Protein AF-A0A151Z3Y9-F1 (afdb_monomer)

Foldseek 3Di:
DPPPDPPVPDPDDDPDDDWDWDWDKWAFPVPAQFDFFAQFQDKTKTKDDQLFWFFLLQKKKWWKFKQAADALWKKKWFAQFDLWFQWKWKAFPVGHTQDTGGRLLVVRNVPLQVPQDLVNLLVPPFAQDQEQEGEGEHQHFNQAAQLLQAALQLHTDPGHRRGGRGIRIHPDHRGMHMYGYMYRLCSSPQFPSVGGDTAHHNTMMMIMGTTHHQVSTIWTANDSSRNNHPIGGGDGDPDTRIGRIIMGITTTPRVVVSVVNVVQCVDPVHDDDDRGHDDDDDDDDDPPPPDDD

Solvent-accessible surface area (backbone atoms only — not comparable to full-atom values): 15854 Å² total; per-residue (Å²): 133,86,81,80,71,60,77,90,76,57,86,66,89,74,88,76,84,73,91,42,73,47,74,44,81,41,55,34,71,85,74,54,40,58,45,68,61,44,85,30,70,52,72,47,42,31,72,44,66,31,92,46,36,26,24,38,29,72,14,30,43,33,32,36,38,45,47,43,45,25,88,75,13,16,33,34,32,59,24,43,24,49,30,63,29,33,28,43,35,33,28,36,82,90,68,53,70,78,37,75,41,71,52,33,28,61,49,30,54,64,45,37,64,74,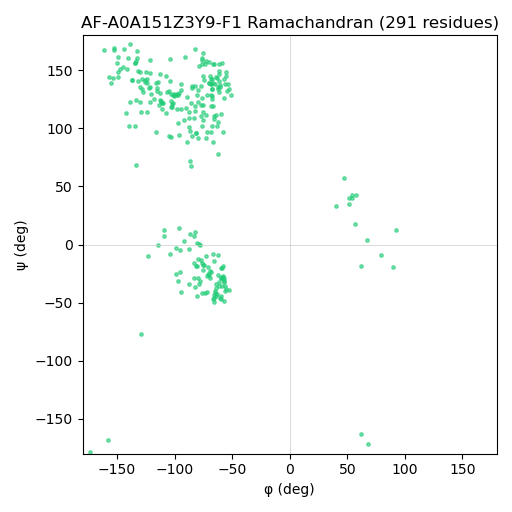70,53,49,66,68,58,22,60,66,46,90,48,75,62,60,65,33,53,65,26,63,39,49,61,34,29,24,44,73,32,53,22,88,74,38,40,36,73,80,42,45,58,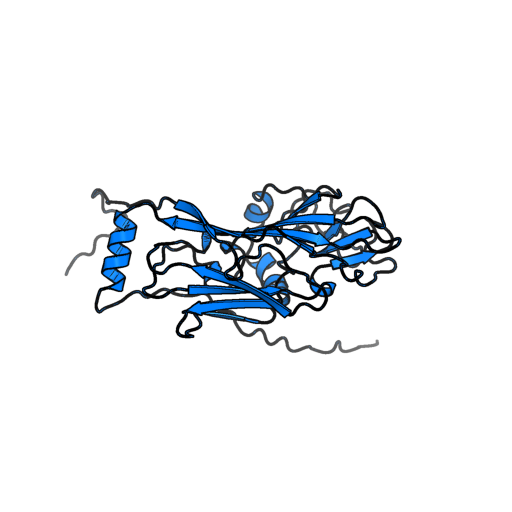42,96,46,52,52,75,35,56,22,46,53,46,44,29,65,43,56,50,35,52,27,36,31,46,34,44,44,52,22,50,65,43,70,56,28,58,41,30,41,76,50,82,44,66,43,99,51,42,34,38,44,36,44,24,32,23,29,43,76,62,33,29,35,22,12,66,38,80,83,34,45,53,43,77,59,40,78,55,46,73,60,96,56,69,30,32,34,69,39,34,32,40,37,23,30,61,62,40,60,70,60,46,51,52,50,54,50,35,58,73,36,96,84,41,78,86,81,90,64,52,66,78,76,88,80,82,79,78,82,75,76,83,79,81,77,86,127

Nearest PDB structures (foldseek):
  6bef-assembly1_A  TM=4.616E-01  e=1.029E-06  Vaccinia virus WR
  8f47-assembly1_A  TM=4.980E-01  e=4.827E-06  Orthopoxvirus vaccinia
  6bec-assembly1_A  TM=4.779E-01  e=8.242E-06  Vaccinia virus WR
  6bec-assembly1_C  TM=4.413E-01  e=1.757E-06  Vaccinia virus WR
  6q5u-assembly1_H  TM=3.439E-01  e=6.326E-04  Enterobacteria phage PR772

pLDDT: mean 85.64, std 14.12, range [35.22, 97.81]

Sequence (293 aa):
MEQVVSKELDYRPLLVSEPEYEFTRLFPQSGTTYTTVSAGGNDTIFEIPPSKAYNFGKSWFQFQFQLPATAAKFGFAFADFTPFFRQIQVYTRGGLYLMDHTNFHLHSKQVTKINKRLIETMNTYNSAPSTATQSYLPCYSSNALNTASKRYDSSNSDRSYTEPSYLVVGSAANTLITLNVTIPFNELYESILEVNKDIMLNETLLVRFVWSELSNIGFGADAAATPATNPIALTAPATPNVLNMEIHFAVEKNLAIVNNLQQKISSTEGFSFMIPYCYQTKHHYKEPTNQLH

Radius of gyration: 22.21 Å; Cα contacts (8 Å, |Δi|>4): 694; chains: 1; bounding box: 67×54×62 Å

Structure (mmCIF, N/CA/C/O backbone):
data_AF-A0A151Z3Y9-F1
#
_entry.id   AF-A0A151Z3Y9-F1
#
loop_
_atom_site.group_PDB
_atom_site.id
_atom_site.type_symbol
_atom_site.label_atom_id
_atom_site.label_alt_id
_atom_site.label_comp_id
_atom_site.label_asym_id
_atom_site.label_entity_id
_atom_site.label_seq_id
_atom_site.pdbx_PDB_ins_code
_atom_site.Cartn_x
_atom_site.Cartn_y
_atom_site.Cartn_z
_atom_site.occupancy
_atom_site.B_iso_or_equiv
_atom_site.auth_seq_id
_atom_site.auth_comp_id
_atom_site.auth_asym_id
_atom_site.auth_atom_id
_atom_site.pdbx_PDB_model_num
ATOM 1 N N . MET A 1 1 ? -25.892 -29.604 39.179 1.00 42.59 1 MET A N 1
ATOM 2 C CA . MET A 1 1 ? -25.248 -29.791 37.864 1.00 42.59 1 MET A CA 1
ATOM 3 C C . MET A 1 1 ? -25.960 -28.873 36.898 1.00 42.59 1 MET A C 1
ATOM 5 O O . MET A 1 1 ? -27.094 -29.153 36.541 1.00 42.59 1 MET A O 1
ATOM 9 N N . GLU A 1 2 ? -25.353 -27.732 36.592 1.00 47.06 2 GLU A N 1
A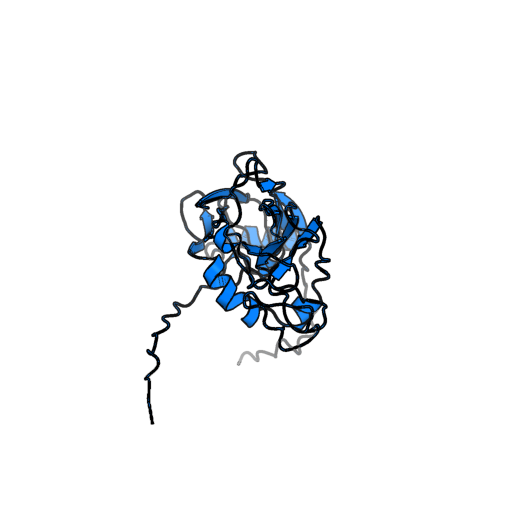TOM 10 C CA . GLU A 1 2 ? -25.890 -26.788 35.615 1.00 47.06 2 GLU A CA 1
ATOM 11 C C . GLU A 1 2 ? -25.631 -27.387 34.229 1.00 47.06 2 GLU A C 1
ATOM 13 O O . GLU A 1 2 ? -24.487 -27.555 33.809 1.00 47.06 2 GLU A O 1
ATOM 18 N N . GLN A 1 3 ? -26.693 -27.864 33.585 1.00 49.84 3 GLN A N 1
ATOM 19 C CA . GLN A 1 3 ? -26.602 -28.553 32.307 1.00 49.84 3 GLN A CA 1
ATOM 20 C C . GLN A 1 3 ? -26.451 -27.486 31.220 1.00 49.84 3 GLN A C 1
ATOM 22 O O . GLN A 1 3 ? -27.431 -26.919 30.744 1.00 49.84 3 GLN A O 1
ATOM 27 N N . VAL A 1 4 ? -25.205 -27.153 30.884 1.00 57.19 4 VAL A N 1
ATOM 28 C CA . VAL A 1 4 ? -24.892 -26.220 29.799 1.00 57.19 4 VAL A CA 1
ATOM 29 C C . VAL A 1 4 ? -25.269 -26.898 28.481 1.00 57.19 4 VAL A C 1
ATOM 31 O O . VAL A 1 4 ? -24.531 -27.730 27.958 1.00 57.19 4 VAL A O 1
ATOM 34 N N . VAL A 1 5 ? -26.465 -26.592 27.977 1.00 60.88 5 VAL A N 1
ATOM 35 C CA . VAL A 1 5 ? -26.921 -26.997 26.642 1.00 60.88 5 VAL A CA 1
ATOM 36 C C . VAL A 1 5 ? -26.000 -26.348 25.603 1.00 60.88 5 VAL A C 1
ATOM 38 O O . VAL A 1 5 ? -25.649 -25.174 25.734 1.00 60.8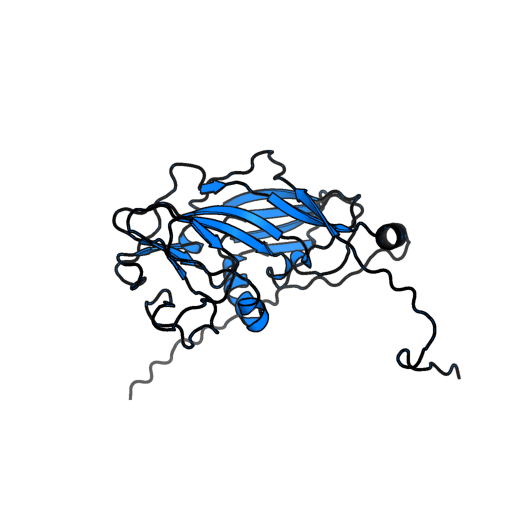8 5 VAL A O 1
ATOM 41 N N . SER A 1 6 ? -25.577 -27.113 24.589 1.00 56.00 6 SER A N 1
ATOM 42 C CA . SER A 1 6 ? -24.759 -26.591 23.485 1.00 56.00 6 SER A CA 1
ATOM 43 C C . SER A 1 6 ? -25.448 -25.384 22.844 1.00 56.00 6 SER A C 1
ATOM 45 O O . SER A 1 6 ? -26.629 -25.456 22.504 1.00 56.00 6 SER A O 1
ATOM 47 N N . LYS A 1 7 ? -24.698 -24.292 22.636 1.00 59.94 7 LYS A N 1
ATOM 48 C CA . LYS A 1 7 ? -25.184 -23.067 21.973 1.00 59.94 7 LYS A CA 1
ATOM 49 C C . LYS A 1 7 ? -25.716 -23.324 20.555 1.00 59.94 7 LYS A C 1
ATOM 51 O O . LYS A 1 7 ? -26.457 -22.504 20.034 1.00 59.94 7 LYS A O 1
ATOM 56 N N . GLU A 1 8 ? -25.359 -24.454 19.947 1.00 59.06 8 GLU A N 1
ATOM 57 C CA . GLU A 1 8 ? -25.805 -24.868 18.609 1.00 59.06 8 GLU A CA 1
ATOM 58 C C . GLU A 1 8 ? -27.258 -25.378 18.582 1.00 59.06 8 GLU A C 1
ATOM 60 O O . GLU A 1 8 ? -27.864 -25.440 17.517 1.00 59.06 8 GLU A O 1
ATOM 65 N N . LEU A 1 9 ? -27.828 -25.730 19.741 1.00 60.38 9 LEU A N 1
ATOM 66 C CA . LEU A 1 9 ? -29.213 -26.205 19.895 1.00 60.38 9 LEU A CA 1
ATOM 67 C C . LEU A 1 9 ? -30.110 -25.175 20.606 1.00 60.38 9 LEU A C 1
ATOM 69 O O . LEU A 1 9 ? -31.218 -25.495 21.040 1.00 60.38 9 LEU A O 1
ATOM 73 N N . ASP A 1 10 ? -29.629 -23.939 20.750 1.00 65.38 10 ASP A N 1
ATOM 74 C CA . ASP A 1 10 ? -30.378 -22.837 21.341 1.00 65.38 10 ASP A CA 1
ATOM 75 C C . ASP A 1 10 ? -31.204 -22.120 20.262 1.00 65.38 10 ASP A C 1
ATOM 77 O O . ASP A 1 10 ? -30.690 -21.320 19.485 1.00 65.38 10 ASP A O 1
ATOM 81 N N . TYR A 1 11 ? -32.503 -22.421 20.206 1.00 70.75 11 TYR A N 1
ATOM 82 C CA . TYR A 1 11 ? -33.445 -21.847 19.234 1.00 70.75 11 TYR A CA 1
ATOM 83 C C . TYR A 1 11 ? -33.989 -20.468 19.639 1.00 70.75 11 TYR A C 1
ATOM 85 O O . TYR A 1 11 ? -34.958 -19.983 19.048 1.00 70.75 11 TYR A O 1
ATOM 93 N N . ARG A 1 12 ? -33.427 -19.831 20.675 1.00 75.88 12 ARG A N 1
ATOM 94 C CA . ARG A 1 12 ? -33.839 -18.481 21.073 1.00 75.88 12 ARG A CA 1
ATOM 95 C C . ARG A 1 12 ? -33.418 -17.462 20.006 1.00 75.88 12 ARG A C 1
ATOM 97 O O . ARG A 1 12 ? -32.329 -17.582 19.448 1.00 75.88 12 ARG A O 1
ATOM 104 N N . PRO A 1 13 ? -34.245 -16.436 19.730 1.00 60.19 13 PRO A N 1
ATOM 105 C CA . PRO A 1 13 ? -33.868 -15.369 18.814 1.00 60.19 13 PRO A CA 1
ATOM 106 C C . PRO A 1 13 ? -32.613 -14.664 19.340 1.00 60.19 13 PRO A C 1
ATOM 108 O O . PRO A 1 13 ? -32.637 -14.006 20.380 1.00 60.19 13 PRO A O 1
ATOM 111 N N . LEU A 1 14 ? -31.505 -14.830 18.620 1.00 63.47 14 LEU A N 1
ATOM 112 C CA . LEU A 1 14 ? -30.273 -14.089 18.850 1.00 63.47 14 LEU A CA 1
ATOM 113 C C . LEU A 1 14 ? -30.438 -12.688 18.265 1.00 63.47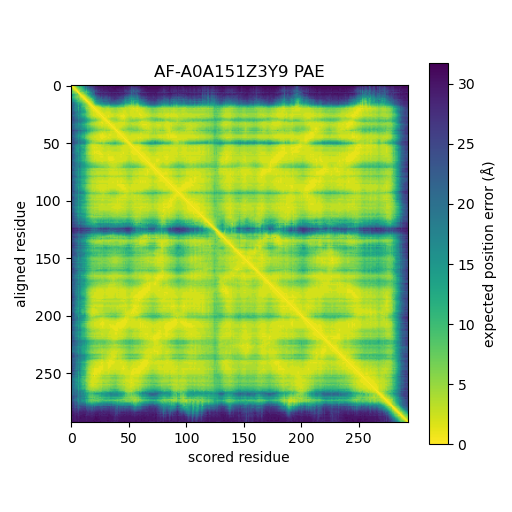 14 LEU A C 1
ATOM 115 O O . LEU A 1 14 ? -30.667 -12.520 17.069 1.00 63.47 14 LEU A O 1
ATOM 119 N N . LEU A 1 15 ? -30.309 -11.676 19.120 1.00 63.81 15 LEU A N 1
ATOM 120 C CA . LEU A 1 15 ? -30.125 -10.298 18.681 1.00 63.81 15 LEU A CA 1
ATOM 121 C C . LEU A 1 15 ? -28.711 -10.180 18.107 1.00 63.81 15 LEU A C 1
ATOM 123 O O . LEU A 1 15 ? -27.740 -10.045 18.849 1.00 63.81 15 LEU A O 1
ATOM 127 N N . VAL A 1 16 ? -28.602 -10.288 16.786 1.00 67.75 16 VAL A N 1
ATOM 128 C CA . VAL A 1 16 ? -27.352 -10.079 16.054 1.00 67.75 16 VAL A CA 1
ATOM 129 C C . VAL A 1 16 ? -27.325 -8.628 15.587 1.00 67.75 16 VAL A C 1
ATOM 131 O O . VAL A 1 16 ? -28.185 -8.202 14.821 1.00 67.75 16 VAL A O 1
ATOM 134 N N . SER A 1 17 ? -26.358 -7.852 16.072 1.00 72.31 17 SER A N 1
ATOM 135 C CA . SER A 1 17 ? -26.034 -6.552 15.487 1.00 72.31 17 SER A CA 1
ATOM 136 C C . SER A 1 17 ? -25.027 -6.768 14.365 1.00 72.31 17 SER A C 1
ATOM 138 O O . SER A 1 17 ? -23.900 -7.192 14.627 1.00 72.31 17 SER A O 1
ATOM 140 N N . GLU A 1 18 ? -25.430 -6.492 13.131 1.00 83.38 18 GLU A N 1
ATOM 141 C CA . GLU A 1 18 ? -24.533 -6.558 11.980 1.00 83.38 18 GLU A CA 1
ATOM 142 C C . GLU A 1 18 ? -23.757 -5.237 11.838 1.00 83.38 18 GLU A C 1
ATOM 144 O O . GLU A 1 18 ? -24.358 -4.168 12.008 1.00 83.38 18 GLU A O 1
ATOM 149 N N . PRO A 1 19 ? -22.440 -5.288 11.570 1.00 86.62 19 PRO A N 1
ATOM 150 C CA . PRO A 1 19 ? -21.648 -4.089 11.328 1.00 86.62 19 PRO A CA 1
ATOM 151 C C . PRO A 1 19 ? -22.012 -3.445 9.985 1.00 86.62 19 PRO A C 1
ATOM 153 O O . PRO A 1 19 ? -22.187 -4.138 8.979 1.00 86.62 19 PRO A O 1
ATOM 156 N N . GLU A 1 20 ? -22.089 -2.114 9.956 1.00 92.06 20 GLU A N 1
ATOM 157 C CA . GLU A 1 20 ? -22.321 -1.321 8.745 1.00 92.06 20 GLU A CA 1
ATOM 158 C C . GLU A 1 20 ? -21.278 -0.202 8.666 1.00 92.06 20 GLU A C 1
ATOM 160 O O . GLU A 1 20 ? -21.183 0.638 9.558 1.00 92.06 20 GLU A O 1
ATOM 165 N N . TYR A 1 21 ? -20.513 -0.149 7.574 1.00 94.44 21 TYR A N 1
ATOM 166 C CA . TYR A 1 21 ? -19.397 0.789 7.447 1.00 94.44 21 TYR A CA 1
ATOM 167 C C . TYR A 1 21 ? -19.700 1.965 6.516 1.00 94.44 21 TYR A C 1
ATOM 169 O O . TYR A 1 21 ? -20.124 1.782 5.375 1.00 94.44 21 TYR A O 1
ATOM 177 N N . GLU A 1 22 ? -19.395 3.177 6.982 1.00 94.69 22 GLU A N 1
ATOM 178 C CA . GLU A 1 22 ? -19.235 4.373 6.152 1.00 94.69 22 GLU A CA 1
ATOM 179 C C . GLU A 1 22 ? -17.749 4.649 5.927 1.00 94.69 22 GLU A C 1
ATOM 181 O O . GLU A 1 22 ? -16.973 4.727 6.882 1.00 94.69 22 GLU A O 1
ATOM 186 N N . PHE A 1 23 ? -17.341 4.840 4.673 1.00 94.81 23 PHE A N 1
ATOM 187 C CA . PHE A 1 23 ? -15.947 5.139 4.353 1.00 94.81 23 PHE A CA 1
ATOM 188 C C . PHE A 1 23 ? -15.684 6.641 4.411 1.00 94.81 23 PHE A C 1
ATOM 190 O O . PHE A 1 23 ? -16.109 7.403 3.544 1.00 94.81 23 PHE A O 1
ATOM 197 N N . THR A 1 24 ? -14.948 7.063 5.436 1.00 93.94 24 THR A N 1
ATOM 198 C CA . THR A 1 24 ? -14.491 8.448 5.583 1.00 93.94 24 THR A CA 1
ATOM 199 C C . THR A 1 24 ? -13.091 8.589 4.994 1.00 93.94 24 THR A C 1
ATOM 201 O O . THR A 1 24 ? -12.207 7.789 5.293 1.00 93.94 24 THR A O 1
ATOM 204 N N . ARG A 1 25 ? -12.859 9.624 4.180 1.00 95.00 25 ARG A N 1
ATOM 205 C CA . ARG A 1 25 ? -11.527 9.940 3.644 1.00 95.00 25 ARG A CA 1
ATOM 206 C C . ARG A 1 25 ? -10.700 10.664 4.702 1.00 95.00 25 ARG A C 1
ATOM 208 O O . ARG A 1 25 ? -11.103 11.721 5.185 1.00 95.00 25 ARG A O 1
ATOM 215 N N . LEU A 1 26 ? -9.543 10.106 5.038 1.00 95.38 26 LEU A N 1
ATOM 216 C CA . LEU A 1 26 ? -8.541 10.731 5.893 1.00 95.38 26 LEU A CA 1
ATOM 217 C C . LEU A 1 26 ? -7.365 11.185 5.030 1.00 95.38 26 LEU A C 1
ATOM 219 O O . LEU A 1 26 ? -6.829 10.412 4.233 1.00 95.38 26 LEU A O 1
ATOM 223 N N . PHE A 1 27 ? -6.951 12.433 5.219 1.00 97.06 27 PHE A N 1
ATOM 224 C CA . PHE A 1 27 ? -5.808 13.026 4.531 1.00 97.06 27 PHE A CA 1
ATOM 225 C C . PHE A 1 27 ? -4.592 13.112 5.462 1.00 97.06 27 PHE A C 1
ATOM 227 O O . PHE A 1 27 ? -4.757 13.068 6.686 1.00 97.06 27 PHE A O 1
ATOM 234 N N . PRO A 1 28 ? -3.373 13.238 4.910 1.00 97.00 28 PRO A N 1
ATOM 235 C CA . PRO A 1 28 ? -2.173 13.401 5.717 1.00 97.00 28 PRO A CA 1
ATOM 236 C C . PRO A 1 28 ? -2.252 14.616 6.648 1.00 97.00 28 PRO A C 1
ATOM 238 O O . PRO A 1 28 ? -2.729 15.683 6.260 1.00 97.00 28 PRO A O 1
ATOM 241 N N . GLN A 1 29 ? -1.705 14.477 7.855 1.00 94.94 29 GLN A N 1
ATOM 242 C CA . GLN A 1 29 ? -1.663 15.516 8.891 1.00 94.94 29 GLN A CA 1
ATOM 243 C C . GLN A 1 29 ? -0.972 16.802 8.409 1.00 94.94 29 GLN A C 1
ATOM 245 O O . GLN A 1 29 ? -1.332 17.899 8.825 1.00 94.94 29 GLN A O 1
ATOM 250 N N . SER A 1 30 ? 0.007 16.677 7.510 1.00 91.75 30 SER A N 1
ATOM 251 C CA . SER A 1 30 ? 0.725 17.815 6.927 1.00 91.75 30 SER A CA 1
ATOM 252 C C . SER A 1 30 ? -0.155 18.712 6.047 1.00 91.75 30 SER A C 1
ATOM 254 O O . SER A 1 30 ? 0.277 19.803 5.684 1.00 91.75 30 SER A O 1
ATOM 256 N N . GLY A 1 31 ? -1.355 18.257 5.664 1.00 90.06 31 GLY A N 1
ATOM 257 C CA . GLY A 1 31 ? -2.235 18.926 4.703 1.00 90.06 31 GLY A CA 1
ATOM 258 C C . GLY A 1 31 ? -1.848 18.698 3.237 1.00 90.06 31 GLY A C 1
ATOM 259 O O . GLY A 1 31 ? -2.628 19.024 2.344 1.00 90.06 31 GLY A O 1
ATOM 260 N N . THR A 1 32 ? -0.684 18.098 2.973 1.00 94.12 32 THR A N 1
ATOM 261 C CA . THR A 1 32 ? -0.187 17.812 1.622 1.00 94.12 32 THR A CA 1
ATOM 262 C C . THR A 1 32 ? -0.464 16.360 1.245 1.00 94.12 32 THR A C 1
ATOM 264 O O . THR A 1 32 ? -0.077 15.441 1.961 1.00 94.12 32 THR A O 1
ATOM 267 N N . THR A 1 33 ? -1.080 16.134 0.083 1.00 96.50 33 THR A N 1
ATOM 268 C CA . THR A 1 33 ? -1.422 14.791 -0.429 1.00 96.50 33 THR A CA 1
ATOM 269 C C . THR A 1 33 ? -0.385 14.224 -1.404 1.00 96.50 33 THR A C 1
ATOM 271 O O . THR A 1 33 ? -0.655 13.239 -2.089 1.00 96.50 33 THR A O 1
ATOM 274 N N . TYR A 1 34 ? 0.806 14.821 -1.469 1.00 96.81 34 TYR A N 1
ATOM 275 C CA . TYR A 1 34 ? 1.913 14.382 -2.317 1.00 96.81 34 TYR A CA 1
ATOM 276 C C . TYR A 1 34 ? 3.255 14.368 -1.577 1.00 96.81 34 TYR A C 1
ATOM 278 O O . TYR A 1 34 ? 3.453 15.088 -0.599 1.00 96.81 34 TYR A O 1
ATOM 286 N N . THR A 1 35 ? 4.191 13.557 -2.067 1.00 96.06 35 THR A N 1
ATOM 287 C CA . THR A 1 35 ? 5.590 13.542 -1.623 1.00 96.06 35 THR A CA 1
ATOM 288 C C . THR A 1 35 ? 6.514 13.057 -2.744 1.00 96.06 35 THR A C 1
ATOM 290 O O . THR A 1 35 ? 6.061 12.541 -3.771 1.00 96.06 35 THR A O 1
ATOM 293 N N . THR A 1 36 ? 7.818 13.242 -2.558 1.00 95.50 36 THR A N 1
ATOM 294 C CA . THR A 1 36 ? 8.849 12.775 -3.487 1.00 95.50 36 THR A CA 1
ATOM 295 C C . THR A 1 36 ? 9.636 11.649 -2.837 1.00 95.50 36 THR A C 1
ATOM 297 O O . THR A 1 36 ? 10.256 11.837 -1.793 1.00 95.50 36 THR A O 1
ATOM 300 N N . VAL A 1 37 ? 9.646 10.490 -3.485 1.00 94.94 37 VAL A N 1
ATOM 301 C CA . VAL A 1 37 ? 10.368 9.292 -3.067 1.00 94.94 37 VAL A CA 1
ATOM 302 C C . VAL A 1 37 ? 11.513 9.031 -4.040 1.00 94.94 37 VAL A C 1
ATOM 304 O O . VAL A 1 37 ? 11.287 8.769 -5.221 1.00 94.94 37 VAL A O 1
ATOM 307 N N . SER A 1 38 ? 12.742 9.094 -3.521 1.00 93.50 38 SER A N 1
ATOM 308 C CA . SER A 1 38 ? 13.974 8.718 -4.232 1.00 93.50 38 SER A CA 1
ATOM 309 C C . SER A 1 38 ? 14.802 7.744 -3.384 1.00 93.50 38 SER A C 1
ATOM 311 O O . SER A 1 38 ? 14.699 6.533 -3.565 1.00 93.50 38 SER A O 1
ATOM 313 N N . ALA A 1 39 ? 15.509 8.252 -2.368 1.00 93.38 39 ALA A N 1
ATOM 314 C CA . ALA A 1 39 ? 16.256 7.450 -1.389 1.00 93.38 39 ALA A CA 1
ATOM 315 C C . ALA A 1 39 ? 15.379 6.863 -0.257 1.00 93.38 39 ALA A C 1
ATOM 317 O O . ALA A 1 39 ? 15.881 6.215 0.658 1.00 93.38 39 ALA A O 1
ATOM 318 N N . GLY A 1 40 ? 14.065 7.113 -0.293 1.00 92.69 40 GLY A N 1
ATOM 319 C CA . GLY A 1 40 ? 13.135 6.750 0.776 1.00 92.69 40 GLY A CA 1
ATOM 320 C C . GLY A 1 40 ? 13.349 7.545 2.071 1.00 92.69 40 GLY A C 1
ATOM 321 O O . GLY A 1 40 ? 14.114 8.504 2.130 1.00 92.69 40 GLY A O 1
ATOM 322 N N . GLY A 1 41 ? 12.645 7.145 3.132 1.00 93.44 41 GLY A N 1
ATOM 323 C CA . GLY A 1 41 ? 12.742 7.757 4.464 1.00 93.44 41 GLY A CA 1
ATOM 324 C C . GLY A 1 41 ? 11.780 8.919 4.711 1.00 93.44 41 GLY A C 1
ATOM 325 O O . GLY A 1 41 ? 11.485 9.205 5.868 1.00 93.44 41 GLY A O 1
ATOM 326 N N . ASN A 1 42 ? 11.240 9.534 3.655 1.00 94.19 42 ASN A N 1
ATOM 327 C CA . ASN A 1 42 ? 10.095 10.436 3.765 1.00 94.19 42 ASN A CA 1
ATOM 328 C C . ASN A 1 42 ? 8.932 9.710 4.448 1.00 94.19 42 ASN A C 1
ATOM 330 O O . ASN A 1 42 ? 8.725 8.515 4.220 1.00 94.19 42 ASN A O 1
ATOM 334 N N . ASP A 1 43 ? 8.152 10.424 5.246 1.00 95.38 43 ASP A N 1
ATOM 335 C CA . ASP A 1 43 ? 7.018 9.868 5.964 1.00 95.38 43 ASP A CA 1
ATOM 336 C C . ASP A 1 43 ? 5.701 10.564 5.624 1.00 95.38 43 ASP A C 1
ATOM 338 O O . ASP A 1 43 ? 5.632 11.671 5.090 1.00 95.38 43 ASP A O 1
ATOM 342 N N . THR A 1 44 ? 4.613 9.852 5.877 1.00 97.50 44 THR A N 1
ATOM 343 C CA . THR A 1 44 ? 3.250 10.353 5.738 1.00 97.50 44 THR A CA 1
ATOM 344 C C . THR A 1 44 ? 2.450 9.843 6.920 1.00 97.50 44 THR A C 1
ATOM 346 O O . THR A 1 44 ? 2.403 8.639 7.172 1.00 97.50 44 THR A O 1
ATOM 349 N N . ILE A 1 45 ? 1.866 10.775 7.670 1.00 97.62 45 ILE A N 1
ATOM 350 C CA . ILE A 1 45 ? 1.178 10.502 8.931 1.00 97.62 45 ILE A CA 1
ATOM 351 C C . ILE A 1 45 ? -0.296 10.839 8.760 1.00 97.62 45 ILE A C 1
ATOM 353 O O . ILE A 1 45 ? -0.629 11.920 8.277 1.00 97.62 45 ILE A O 1
ATOM 357 N N . PHE A 1 46 ? -1.162 9.928 9.184 1.00 97.38 46 PHE A N 1
ATOM 358 C CA . PHE A 1 46 ? -2.607 10.111 9.241 1.00 97.38 46 PHE A CA 1
ATOM 359 C C . PHE A 1 46 ? -3.070 10.081 10.692 1.00 97.38 46 PHE A C 1
ATOM 361 O O . PHE A 1 46 ? -2.599 9.257 11.478 1.00 97.38 46 PHE A O 1
ATOM 368 N N . GLU A 1 47 ? -4.008 10.961 11.034 1.00 95.12 47 GLU A N 1
ATOM 369 C CA . GLU A 1 47 ? -4.625 10.981 12.358 1.00 95.12 47 GLU A CA 1
ATOM 370 C C . GLU A 1 47 ? -5.995 10.314 12.320 1.00 95.12 47 GLU A C 1
ATOM 372 O O . GLU A 1 47 ? -6.863 10.680 11.526 1.00 95.12 47 GLU A O 1
ATOM 377 N N . ILE A 1 48 ? -6.198 9.359 13.218 1.00 93.00 48 ILE A N 1
ATOM 378 C CA . ILE A 1 48 ? -7.475 8.697 13.440 1.00 93.00 48 ILE A CA 1
ATOM 379 C C . ILE A 1 48 ? -8.095 9.281 14.713 1.00 93.00 48 ILE A C 1
ATOM 381 O O . ILE A 1 48 ? -7.507 9.156 15.796 1.00 93.00 48 ILE A O 1
ATOM 385 N N . PRO A 1 49 ? -9.278 9.911 14.616 1.00 87.75 49 PRO A N 1
ATOM 386 C CA . PRO A 1 49 ? -9.943 10.493 15.773 1.00 87.75 49 PRO A CA 1
ATOM 387 C C . PRO A 1 49 ? -10.336 9.438 16.825 1.00 87.75 49 PRO A C 1
ATOM 389 O O . PRO A 1 49 ? -10.821 8.367 16.460 1.00 87.75 49 PRO A O 1
ATOM 392 N N . PRO A 1 50 ? -10.239 9.756 18.131 1.00 86.00 50 PRO A N 1
ATOM 393 C CA . PRO A 1 50 ? -10.622 8.841 19.216 1.00 86.00 50 PRO A CA 1
ATOM 394 C C . PRO A 1 50 ? -12.133 8.582 19.291 1.00 86.00 50 PRO A C 1
ATOM 396 O O . PRO A 1 50 ? -12.594 7.581 19.823 1.00 86.00 50 PRO A O 1
ATOM 399 N N . SER A 1 51 ? -12.951 9.496 18.769 1.00 80.75 51 SER A N 1
ATOM 400 C CA . SER A 1 51 ? -14.409 9.458 18.921 1.00 80.75 51 SER A CA 1
ATOM 401 C C . SER A 1 51 ? -15.126 8.553 17.915 1.00 80.75 51 SER A C 1
ATOM 403 O O . SER A 1 51 ? -16.357 8.566 17.854 1.00 80.75 51 SER A O 1
ATOM 405 N N . LYS A 1 52 ? -14.387 7.788 17.108 1.00 88.44 52 LYS A N 1
ATOM 406 C CA . LYS A 1 52 ? -14.940 6.924 16.065 1.00 88.44 52 LYS A CA 1
ATOM 407 C C . LYS A 1 52 ? -14.658 5.463 16.391 1.00 88.44 52 LYS A C 1
ATOM 409 O O . LYS A 1 52 ? -13.539 5.122 16.758 1.00 88.44 52 LYS A O 1
ATOM 414 N N . ALA A 1 53 ? -15.675 4.620 16.234 1.00 92.62 53 ALA A N 1
ATOM 415 C CA . ALA A 1 53 ? -15.488 3.182 16.125 1.00 92.62 53 ALA A CA 1
ATOM 416 C C . ALA A 1 53 ? -15.176 2.847 14.668 1.00 92.62 53 ALA A C 1
ATOM 418 O O . ALA A 1 53 ? -15.805 3.392 13.756 1.00 92.62 53 ALA A O 1
ATOM 419 N N . TYR A 1 54 ? -14.176 2.006 14.452 1.00 93.88 54 TYR A N 1
ATOM 420 C CA . TYR A 1 54 ? -13.634 1.751 13.128 1.00 93.88 54 TYR A CA 1
ATOM 421 C C . TYR A 1 54 ? -13.094 0.339 12.981 1.00 93.88 54 TYR A C 1
ATOM 423 O O . TYR A 1 54 ? -12.750 -0.311 13.965 1.00 93.88 54 TYR A O 1
ATOM 431 N N . ASN A 1 55 ? -12.945 -0.099 11.735 1.00 94.81 55 ASN A N 1
ATOM 432 C CA . ASN A 1 55 ? -12.374 -1.397 11.409 1.00 94.81 55 ASN A CA 1
ATOM 433 C C . ASN A 1 55 ? -11.170 -1.243 10.473 1.00 94.81 55 ASN A C 1
ATOM 435 O O . ASN A 1 55 ? -11.298 -0.836 9.311 1.00 94.81 55 ASN A O 1
ATOM 439 N N . PHE A 1 56 ? -9.982 -1.593 10.972 1.00 94.19 56 PHE A N 1
ATOM 440 C CA . PHE A 1 56 ? -8.768 -1.528 10.165 1.00 94.19 56 PHE A CA 1
ATOM 441 C C . PHE A 1 56 ? -8.792 -2.514 9.006 1.00 94.19 56 PHE A C 1
ATOM 443 O O . PHE A 1 56 ? -8.567 -2.090 7.879 1.00 94.19 56 PHE A O 1
ATOM 450 N N . GLY A 1 57 ? -9.173 -3.771 9.238 1.00 92.12 57 GLY A N 1
ATOM 451 C CA . GLY A 1 57 ? -9.254 -4.795 8.193 1.00 92.12 57 GLY A CA 1
ATOM 452 C C . GLY A 1 57 ? -10.263 -4.501 7.069 1.00 92.12 57 GLY A C 1
ATOM 453 O O . GLY A 1 57 ? -10.279 -5.208 6.063 1.00 92.12 57 GLY A O 1
ATOM 454 N N . LYS A 1 58 ? -11.108 -3.472 7.207 1.00 93.81 58 LYS A N 1
ATOM 455 C CA . LYS A 1 58 ? -12.007 -2.976 6.148 1.00 93.81 58 LYS A CA 1
ATOM 456 C C . LYS A 1 58 ? -11.533 -1.683 5.486 1.00 93.81 58 LYS A C 1
ATOM 458 O O . LYS A 1 58 ? -12.121 -1.268 4.493 1.00 93.81 58 LYS A O 1
ATOM 463 N N . SER A 1 59 ? -10.495 -1.054 6.022 1.00 95.69 59 SER A N 1
ATOM 464 C CA . SER A 1 59 ? -9.934 0.199 5.521 1.00 95.69 59 SER A CA 1
ATOM 465 C C . SER A 1 59 ? -8.826 -0.054 4.492 1.00 95.69 59 SER A C 1
ATOM 467 O O . SER A 1 59 ? -8.249 -1.143 4.426 1.00 95.69 59 SER A O 1
ATOM 469 N N . TRP A 1 60 ? -8.496 0.956 3.688 1.00 95.88 60 TRP A N 1
ATOM 470 C CA . TRP A 1 60 ? -7.370 0.881 2.752 1.00 95.88 60 TRP A CA 1
ATOM 471 C C . TRP A 1 60 ? -6.660 2.220 2.593 1.00 95.88 60 TRP A C 1
ATOM 473 O O . TRP A 1 60 ? -7.259 3.286 2.738 1.00 95.88 60 TRP A O 1
ATOM 483 N N . PHE A 1 61 ? -5.375 2.157 2.249 1.00 96.81 61 PHE A N 1
ATOM 484 C CA . PHE A 1 61 ? -4.595 3.320 1.841 1.00 96.81 61 PHE A CA 1
ATOM 485 C C . PHE A 1 61 ? -4.526 3.390 0.314 1.00 96.81 61 PHE A C 1
ATOM 487 O O . PHE A 1 61 ? -4.208 2.400 -0.346 1.00 96.81 61 PHE A O 1
ATOM 494 N N . GLN A 1 62 ? -4.839 4.555 -0.248 1.00 95.50 62 GLN A N 1
ATOM 495 C CA . GLN A 1 62 ? -4.845 4.812 -1.680 1.00 95.50 62 GLN A CA 1
ATOM 496 C C . GLN A 1 62 ? -3.933 5.988 -2.032 1.00 95.50 62 GLN A C 1
ATOM 498 O O . GLN A 1 62 ? -3.893 6.997 -1.328 1.00 95.50 62 GLN A O 1
ATOM 503 N N . PHE A 1 63 ? -3.196 5.853 -3.133 1.00 97.31 63 PHE A N 1
ATOM 504 C CA . PHE A 1 63 ? -2.367 6.911 -3.707 1.00 97.31 63 PHE A CA 1
ATOM 505 C C . PHE A 1 63 ? -2.034 6.602 -5.169 1.00 97.31 63 PHE A C 1
ATOM 507 O O . PHE A 1 63 ? -2.219 5.489 -5.655 1.00 97.31 63 PHE A O 1
ATOM 514 N N . GLN A 1 64 ? -1.510 7.590 -5.883 1.00 96.56 64 GLN A N 1
ATOM 515 C CA . GLN A 1 64 ? -0.885 7.398 -7.184 1.00 96.56 64 GLN A CA 1
ATOM 516 C C . GLN A 1 64 ? 0.628 7.393 -7.033 1.00 96.56 64 GLN A C 1
ATOM 518 O O . GLN A 1 64 ? 1.198 8.319 -6.462 1.00 96.56 64 GLN A O 1
ATOM 523 N N . PHE A 1 65 ? 1.275 6.366 -7.571 1.00 96.56 65 PHE A N 1
ATOM 524 C CA . PHE A 1 65 ? 2.723 6.287 -7.661 1.00 96.56 65 PHE A CA 1
ATOM 525 C C . PHE A 1 65 ? 3.164 6.416 -9.113 1.00 96.56 65 PHE A C 1
ATOM 527 O O . PHE A 1 65 ? 2.775 5.619 -9.962 1.00 96.56 65 PHE A O 1
ATOM 534 N N . GLN A 1 66 ? 3.991 7.406 -9.408 1.00 95.88 66 GLN A N 1
ATOM 535 C CA . GLN A 1 66 ? 4.566 7.608 -10.726 1.00 95.88 66 GLN A CA 1
ATOM 536 C C . GLN A 1 66 ? 5.967 7.000 -10.766 1.00 95.88 66 GLN A C 1
ATOM 538 O O . GLN A 1 66 ? 6.923 7.560 -10.230 1.00 95.88 66 GLN A O 1
ATOM 543 N N . LEU A 1 67 ? 6.105 5.843 -11.413 1.00 94.62 67 LEU A N 1
ATOM 544 C CA . LEU A 1 67 ? 7.410 5.258 -11.688 1.00 94.62 67 LEU A CA 1
ATOM 545 C C . LEU A 1 67 ? 8.149 6.170 -12.684 1.00 94.62 67 LEU A C 1
ATOM 547 O O . LEU A 1 67 ? 7.641 6.365 -13.797 1.00 94.62 67 LEU A O 1
ATOM 551 N N . PRO A 1 68 ? 9.313 6.743 -12.324 1.00 94.44 68 PRO A N 1
ATOM 552 C CA . PRO A 1 68 ? 9.991 7.706 -13.183 1.00 94.44 68 PRO A CA 1
ATOM 553 C C . PRO A 1 68 ? 10.394 7.096 -14.528 1.00 94.44 68 PRO A C 1
ATOM 555 O O . PRO A 1 68 ? 10.869 5.958 -14.596 1.00 94.44 68 PRO A O 1
ATOM 558 N N . ALA A 1 69 ? 10.253 7.879 -15.600 1.00 93.06 69 ALA A N 1
ATOM 559 C CA . ALA A 1 69 ? 10.790 7.503 -16.900 1.00 93.06 69 ALA A CA 1
ATOM 560 C C . ALA A 1 69 ? 12.313 7.337 -16.802 1.00 93.06 69 ALA A C 1
ATOM 562 O O . ALA A 1 69 ? 13.004 8.162 -16.205 1.00 93.06 69 ALA A O 1
ATOM 563 N N . THR A 1 70 ? 12.831 6.267 -17.396 1.00 92.56 70 THR A N 1
ATOM 564 C CA . THR A 1 70 ? 14.267 5.986 -17.437 1.00 92.56 70 THR A CA 1
ATOM 565 C C . THR A 1 70 ? 14.714 5.913 -18.895 1.00 92.56 70 THR A C 1
ATOM 567 O O . THR A 1 70 ? 14.091 5.225 -19.708 1.00 92.56 70 THR A O 1
ATOM 570 N N . ALA A 1 71 ? 15.775 6.647 -19.239 1.00 93.44 71 ALA A N 1
ATOM 571 C CA . ALA A 1 71 ? 16.195 6.839 -20.625 1.00 93.44 71 ALA A CA 1
ATOM 572 C C . ALA A 1 71 ? 16.463 5.500 -21.330 1.00 93.44 71 ALA A C 1
ATOM 574 O O . ALA A 1 71 ? 17.242 4.683 -20.847 1.00 93.44 71 ALA A O 1
ATOM 575 N N . ALA A 1 72 ? 15.808 5.293 -22.477 1.00 93.88 72 ALA A N 1
ATOM 576 C CA . ALA A 1 72 ? 15.877 4.070 -23.282 1.00 93.88 72 ALA A CA 1
ATOM 577 C C . ALA A 1 72 ? 15.496 2.761 -22.551 1.00 93.88 72 ALA A C 1
ATOM 579 O O . ALA A 1 72 ? 15.795 1.683 -23.054 1.00 93.88 72 ALA A O 1
ATOM 580 N N . LYS A 1 73 ? 14.811 2.831 -21.401 1.00 95.50 73 LYS A N 1
ATOM 581 C CA . LYS A 1 73 ? 14.376 1.651 -20.638 1.00 95.50 73 LYS A CA 1
ATOM 582 C C . LYS A 1 73 ? 12.869 1.609 -20.451 1.00 95.50 73 LYS A C 1
ATOM 584 O O . LYS A 1 73 ? 12.224 2.643 -20.289 1.00 95.50 73 LYS A O 1
ATOM 589 N N . PHE A 1 74 ? 12.320 0.404 -20.410 1.00 94.50 74 PHE A N 1
ATOM 590 C CA . PHE A 1 74 ? 10.991 0.133 -19.875 1.00 94.50 74 PHE A CA 1
ATOM 591 C C . PHE A 1 74 ? 11.056 0.149 -18.350 1.00 94.50 74 PHE A C 1
ATOM 593 O O . PHE A 1 74 ? 11.982 -0.419 -17.773 1.00 94.50 74 PHE A O 1
ATOM 600 N N . GLY A 1 75 ? 10.085 0.790 -17.701 1.00 94.06 75 GLY A N 1
ATOM 601 C CA . GLY A 1 75 ? 9.956 0.762 -16.247 1.00 94.06 75 GLY A CA 1
ATOM 602 C C . GLY A 1 75 ? 9.245 -0.504 -15.767 1.00 94.06 75 GLY A C 1
ATOM 603 O O . GLY A 1 75 ? 8.223 -0.891 -16.338 1.00 94.06 75 GLY A O 1
ATOM 604 N N . PHE A 1 76 ? 9.776 -1.115 -14.712 1.00 93.88 76 PHE A N 1
ATOM 605 C CA . PHE A 1 76 ? 9.211 -2.269 -14.019 1.00 93.88 76 PHE A CA 1
ATOM 606 C C . PHE A 1 76 ? 8.994 -1.934 -12.546 1.00 93.88 76 PHE A C 1
ATOM 608 O O . PHE A 1 76 ? 9.893 -1.398 -11.901 1.00 93.88 76 PHE A O 1
ATOM 615 N N . ALA A 1 77 ? 7.834 -2.286 -12.002 1.00 93.56 77 ALA A N 1
ATOM 616 C CA . ALA A 1 77 ? 7.539 -2.221 -10.575 1.00 93.56 77 ALA A CA 1
ATOM 617 C C . ALA A 1 77 ? 7.281 -3.627 -10.026 1.00 93.56 77 ALA A C 1
ATOM 619 O O . ALA A 1 77 ? 6.607 -4.430 -10.676 1.00 93.56 77 ALA A O 1
ATOM 620 N N . PHE A 1 78 ? 7.791 -3.927 -8.832 1.00 93.25 78 PHE A N 1
ATOM 621 C CA . PHE A 1 78 ? 7.495 -5.187 -8.152 1.00 93.25 78 PHE A CA 1
ATOM 622 C C . PHE A 1 78 ? 6.024 -5.233 -7.744 1.00 93.25 78 PHE A C 1
ATOM 624 O O . PHE A 1 78 ? 5.491 -4.259 -7.212 1.00 93.25 78 PHE A O 1
ATOM 631 N N . ALA A 1 79 ? 5.361 -6.356 -8.005 1.00 89.38 79 ALA A N 1
ATOM 632 C CA . ALA A 1 79 ? 3.911 -6.491 -7.853 1.00 89.38 79 ALA A CA 1
ATOM 633 C C . ALA A 1 79 ? 3.484 -7.621 -6.910 1.00 89.38 79 ALA A C 1
ATOM 635 O O . ALA A 1 79 ? 2.319 -7.722 -6.534 1.00 89.38 79 ALA A O 1
ATOM 636 N N . ASP A 1 80 ? 4.423 -8.460 -6.498 1.00 87.44 80 ASP A N 1
ATOM 637 C CA . ASP A 1 80 ? 4.186 -9.696 -5.764 1.00 87.44 80 ASP A CA 1
ATOM 638 C C . ASP A 1 80 ? 4.214 -9.534 -4.234 1.00 87.44 80 ASP A C 1
ATOM 640 O O . ASP A 1 80 ? 4.087 -10.520 -3.508 1.00 87.44 80 ASP A O 1
ATOM 644 N N . PHE A 1 81 ? 4.380 -8.303 -3.749 1.00 91.06 81 PHE A N 1
ATOM 645 C CA . PHE A 1 81 ? 4.345 -7.888 -2.343 1.00 91.06 81 PHE A CA 1
ATOM 646 C C . PHE A 1 81 ? 4.022 -6.387 -2.247 1.00 91.06 81 PHE A C 1
ATOM 648 O O . PHE A 1 81 ? 3.629 -5.788 -3.245 1.00 91.06 81 PHE A O 1
ATOM 655 N N . THR A 1 82 ? 4.181 -5.774 -1.069 1.00 92.88 82 THR A N 1
ATOM 656 C CA . THR A 1 82 ? 3.975 -4.330 -0.857 1.00 92.88 82 THR A CA 1
ATOM 657 C C . THR A 1 82 ? 5.325 -3.600 -0.768 1.00 92.88 82 THR A C 1
ATOM 659 O O . THR A 1 82 ? 5.893 -3.490 0.321 1.00 92.88 82 THR A O 1
ATOM 662 N N . PRO A 1 83 ? 5.871 -3.065 -1.878 1.00 94.31 83 PRO A N 1
ATOM 663 C CA . PRO A 1 83 ? 7.235 -2.534 -1.896 1.00 94.31 83 PRO A CA 1
ATOM 664 C C . PRO A 1 83 ? 7.376 -1.100 -1.374 1.00 94.31 83 PRO A C 1
ATOM 666 O O . PRO A 1 83 ? 8.484 -0.645 -1.091 1.00 94.31 83 PRO A O 1
ATOM 669 N N . PHE A 1 84 ? 6.270 -0.364 -1.264 1.00 96.31 84 PHE A N 1
ATOM 670 C CA . PHE A 1 84 ? 6.289 1.089 -1.079 1.00 96.31 84 PHE A CA 1
ATOM 671 C C . PHE A 1 84 ? 6.757 1.553 0.295 1.00 96.31 84 PHE A C 1
ATOM 673 O O . PHE A 1 84 ? 7.146 2.711 0.433 1.00 96.31 84 PHE A O 1
ATOM 680 N N . PHE A 1 85 ? 6.736 0.683 1.306 1.00 97.00 85 PHE A N 1
ATOM 681 C CA . PHE A 1 85 ? 7.013 1.074 2.683 1.00 97.00 85 PHE A CA 1
ATOM 682 C C . PHE A 1 85 ? 8.240 0.360 3.230 1.00 97.00 85 PHE A C 1
ATOM 684 O O . PHE A 1 85 ? 8.321 -0.869 3.268 1.00 97.00 85 PHE A O 1
ATOM 691 N N . ARG A 1 86 ? 9.197 1.143 3.725 1.00 95.88 86 ARG A N 1
ATOM 692 C CA . ARG A 1 86 ? 10.285 0.603 4.545 1.00 95.88 86 ARG A CA 1
ATOM 693 C C . ARG A 1 86 ? 9.843 0.376 5.979 1.00 95.88 86 ARG A C 1
ATOM 695 O O . ARG A 1 86 ? 10.394 -0.503 6.625 1.00 95.88 86 ARG A O 1
ATOM 702 N N . GLN A 1 87 ? 8.879 1.141 6.477 1.00 96.12 87 GLN A N 1
ATOM 703 C CA . GLN A 1 87 ? 8.392 1.012 7.842 1.00 96.12 87 GLN A CA 1
ATOM 704 C C . GLN A 1 87 ? 6.947 1.489 7.936 1.00 96.12 87 GLN A C 1
ATOM 706 O O . GLN A 1 87 ? 6.571 2.456 7.272 1.00 96.12 87 GLN A O 1
ATOM 711 N N . ILE A 1 88 ? 6.154 0.814 8.761 1.00 96.75 88 ILE A N 1
ATOM 712 C CA . ILE A 1 88 ? 4.797 1.238 9.106 1.00 96.75 88 ILE A CA 1
ATOM 713 C C . ILE A 1 88 ? 4.699 1.267 10.626 1.00 96.75 88 ILE A C 1
ATOM 715 O O . ILE A 1 88 ? 5.092 0.308 11.289 1.00 96.75 88 ILE A O 1
ATOM 719 N N . GLN A 1 89 ? 4.190 2.364 11.176 1.00 96.00 89 GLN A N 1
ATOM 720 C CA . GLN A 1 89 ? 4.014 2.536 12.614 1.00 96.00 89 GLN A CA 1
ATOM 721 C C . GLN A 1 89 ? 2.565 2.900 12.916 1.00 96.00 89 GLN A C 1
ATOM 723 O O . GLN A 1 89 ? 1.952 3.699 12.206 1.00 96.00 89 GLN A O 1
ATOM 728 N N . VAL A 1 90 ? 2.035 2.330 13.991 1.00 95.38 90 VAL A N 1
ATOM 729 C CA . VAL A 1 90 ? 0.723 2.666 14.538 1.00 95.38 90 VAL A CA 1
ATOM 730 C C . VAL A 1 90 ? 0.905 2.928 16.021 1.00 95.38 90 VAL A C 1
ATOM 732 O O . VAL A 1 90 ? 1.283 2.028 16.772 1.00 95.38 90 VAL A O 1
ATOM 735 N N . TYR A 1 91 ? 0.682 4.169 16.440 1.00 95.19 91 TYR A N 1
ATOM 736 C CA . TYR A 1 91 ? 0.962 4.610 17.803 1.00 95.19 91 TYR A CA 1
ATOM 737 C C . TYR A 1 91 ? -0.025 5.672 18.264 1.00 95.19 91 TYR A C 1
ATOM 739 O O . TYR A 1 91 ? -0.575 6.420 17.459 1.00 95.19 91 TYR A O 1
ATOM 747 N N . THR A 1 92 ? -0.287 5.735 19.563 1.00 93.88 92 THR A N 1
ATOM 748 C CA . THR A 1 92 ? -1.142 6.776 20.134 1.00 93.88 92 THR A CA 1
ATOM 749 C C . THR A 1 92 ? -0.385 8.098 20.227 1.00 93.88 92 THR A C 1
ATOM 751 O O . THR A 1 92 ? 0.849 8.124 20.245 1.00 93.88 92 THR A O 1
ATOM 754 N N . ARG A 1 93 ? -1.104 9.222 20.298 1.00 91.75 93 ARG A N 1
ATOM 755 C CA . ARG A 1 93 ? -0.487 10.554 20.433 1.00 91.75 93 ARG A CA 1
ATOM 756 C C . ARG A 1 93 ? 0.430 10.672 21.665 1.00 91.75 93 ARG A C 1
ATOM 758 O O . ARG A 1 93 ? 1.412 11.406 21.612 1.00 91.75 93 ARG A O 1
ATOM 765 N N . GLY A 1 94 ? 0.156 9.922 22.726 1.00 91.25 94 GLY A N 1
ATOM 766 C CA . GLY A 1 94 ? 0.944 9.802 23.949 1.00 91.25 94 GLY A CA 1
ATOM 767 C C . GLY A 1 94 ? 2.184 8.913 23.824 1.00 91.25 94 GLY A C 1
ATOM 768 O O . GLY A 1 94 ? 2.930 8.782 24.790 1.00 91.25 94 GLY A O 1
ATOM 769 N N . GLY A 1 95 ? 2.435 8.321 22.651 1.00 90.38 95 GLY A N 1
ATOM 770 C CA . GLY A 1 95 ? 3.663 7.582 22.346 1.00 90.38 95 GLY A CA 1
ATOM 771 C C . GLY A 1 95 ? 3.604 6.078 22.613 1.00 90.38 95 GLY A C 1
ATOM 772 O O . GLY A 1 95 ? 4.647 5.426 22.593 1.00 90.38 95 GLY A O 1
ATOM 773 N N . LEU A 1 96 ? 2.419 5.503 22.844 1.00 90.44 96 LEU A N 1
ATOM 774 C CA . LEU A 1 96 ? 2.263 4.052 22.955 1.00 90.44 96 LEU A CA 1
ATOM 775 C C . LEU A 1 96 ? 2.169 3.426 21.564 1.00 90.44 96 LEU A C 1
ATOM 777 O O . LEU A 1 96 ? 1.245 3.720 20.810 1.00 90.44 96 LEU A O 1
ATOM 781 N N . TYR A 1 97 ? 3.105 2.542 21.229 1.00 91.75 97 TYR A N 1
ATOM 782 C CA . TYR A 1 97 ? 3.115 1.839 19.949 1.00 91.75 97 TYR A CA 1
ATOM 783 C C . TYR A 1 97 ? 2.238 0.589 20.015 1.00 91.75 97 TYR A C 1
ATOM 785 O O . TYR A 1 97 ? 2.484 -0.311 20.815 1.00 91.75 97 TYR A O 1
ATOM 793 N N . LEU A 1 98 ? 1.236 0.525 19.138 1.00 89.88 98 LEU A N 1
ATOM 794 C CA . LEU A 1 98 ? 0.478 -0.696 18.850 1.00 89.88 98 LEU A CA 1
ATOM 795 C C . LEU A 1 98 ? 1.210 -1.562 17.822 1.00 89.88 98 LEU A C 1
ATOM 797 O O . LEU A 1 98 ? 1.064 -2.780 17.812 1.00 89.88 98 LEU A O 1
ATOM 801 N N . MET A 1 99 ? 1.992 -0.922 16.950 1.00 91.88 99 MET A N 1
ATOM 802 C CA . MET A 1 99 ? 2.849 -1.581 15.978 1.00 91.88 99 MET A CA 1
ATOM 803 C C . MET A 1 99 ? 4.010 -0.670 15.584 1.00 91.88 99 MET A C 1
ATOM 805 O O . MET A 1 99 ? 3.814 0.513 15.304 1.00 91.88 99 MET A O 1
ATOM 809 N N . ASP A 1 100 ? 5.196 -1.256 15.461 1.00 93.19 100 ASP A N 1
ATOM 810 C CA . ASP A 1 100 ? 6.301 -0.687 14.698 1.00 93.19 100 ASP A CA 1
ATOM 811 C C . ASP A 1 100 ? 6.930 -1.784 13.837 1.00 93.19 100 ASP A C 1
ATOM 813 O O . ASP A 1 100 ? 7.665 -2.643 14.326 1.00 93.19 100 ASP A O 1
ATOM 817 N N . HIS A 1 101 ? 6.601 -1.771 12.549 1.00 91.19 101 HIS A N 1
ATOM 818 C CA . HIS A 1 101 ? 7.073 -2.767 11.608 1.00 91.19 101 HIS A CA 1
ATOM 819 C C . HIS A 1 101 ? 8.163 -2.186 10.705 1.00 91.19 101 HIS A C 1
ATOM 821 O O . HIS A 1 101 ? 7.881 -1.614 9.650 1.00 91.19 101 HIS A O 1
ATOM 827 N N . THR A 1 102 ? 9.425 -2.360 11.097 1.00 92.25 102 THR A N 1
ATOM 828 C CA . THR A 1 102 ? 10.592 -1.992 10.275 1.00 92.25 102 THR A CA 1
ATOM 829 C C . THR A 1 102 ? 10.833 -2.996 9.144 1.00 92.25 102 THR A C 1
ATOM 831 O O . THR A 1 102 ? 10.417 -4.149 9.211 1.00 92.25 102 THR A O 1
ATOM 834 N N . ASN A 1 103 ? 11.489 -2.554 8.069 1.00 91.31 103 ASN A N 1
ATOM 835 C CA . ASN A 1 103 ? 11.731 -3.336 6.850 1.00 91.31 103 ASN A CA 1
ATOM 836 C C . ASN A 1 103 ? 10.465 -3.989 6.260 1.00 91.31 103 ASN A C 1
ATOM 838 O O . ASN A 1 103 ? 10.502 -5.122 5.782 1.00 91.31 103 ASN A O 1
ATOM 842 N N . PHE A 1 104 ? 9.342 -3.263 6.269 1.00 93.06 104 PHE A N 1
ATOM 843 C CA . PHE A 1 104 ? 8.029 -3.791 5.876 1.00 93.06 104 PHE A CA 1
ATOM 844 C C . PHE A 1 104 ? 8.002 -4.391 4.456 1.00 93.06 104 PHE A C 1
ATOM 846 O O . PHE A 1 104 ? 7.436 -5.458 4.242 1.00 93.06 104 PHE A O 1
ATOM 853 N N . HIS A 1 105 ? 8.669 -3.771 3.482 1.00 92.00 105 HIS A N 1
ATOM 854 C CA . HIS A 1 105 ? 8.827 -4.328 2.132 1.00 92.00 105 HIS A CA 1
ATOM 855 C C . HIS A 1 105 ? 9.446 -5.744 2.106 1.00 92.00 105 HIS A C 1
ATOM 857 O O . HIS A 1 105 ? 9.004 -6.584 1.328 1.00 92.00 105 HIS A O 1
ATOM 863 N N . LEU A 1 106 ? 10.428 -6.052 2.965 1.00 91.75 106 LEU A N 1
ATOM 864 C CA . LEU A 1 106 ? 11.019 -7.397 3.042 1.00 91.75 106 LEU A CA 1
ATOM 865 C C . LEU A 1 106 ? 10.073 -8.391 3.709 1.00 91.75 106 LEU A C 1
ATOM 867 O O . LEU A 1 106 ? 9.940 -9.522 3.251 1.00 91.75 106 LEU A O 1
ATOM 871 N N . HIS A 1 107 ? 9.408 -7.958 4.776 1.00 91.38 107 HIS A N 1
ATOM 872 C CA . HIS A 1 107 ? 8.448 -8.786 5.493 1.00 91.38 107 HIS A CA 1
ATOM 873 C C . HIS A 1 107 ? 7.230 -9.120 4.637 1.00 91.38 107 HIS A C 1
ATOM 875 O O . HIS A 1 107 ? 6.935 -10.295 4.449 1.00 91.38 107 HIS A O 1
ATOM 881 N N . SER A 1 108 ? 6.603 -8.127 4.001 1.00 91.81 108 SER A N 1
ATOM 882 C CA . SER A 1 108 ? 5.496 -8.361 3.064 1.00 91.81 108 SER A CA 1
ATOM 883 C C . SER A 1 108 ? 5.900 -9.315 1.935 1.00 91.81 108 SER A C 1
ATOM 885 O O . SER A 1 108 ? 5.131 -10.198 1.563 1.00 91.81 108 SER A O 1
ATOM 887 N N . LYS A 1 109 ? 7.148 -9.253 1.451 1.00 90.00 109 LYS A N 1
ATOM 888 C CA . LYS A 1 109 ? 7.666 -10.226 0.477 1.00 90.00 109 LYS A CA 1
ATOM 889 C C . LYS A 1 109 ? 7.677 -11.667 0.995 1.00 90.00 109 LYS A C 1
ATOM 891 O O . LYS A 1 109 ? 7.489 -12.589 0.201 1.00 90.00 109 LYS A O 1
ATOM 896 N N . GLN A 1 110 ? 7.888 -11.868 2.292 1.00 88.44 110 GLN A N 1
ATOM 897 C CA . GLN A 1 110 ? 7.872 -13.185 2.928 1.00 88.44 110 GLN A CA 1
ATOM 898 C C . GLN A 1 110 ? 6.448 -13.666 3.213 1.00 88.44 110 GLN A C 1
ATOM 900 O O . GLN A 1 110 ? 6.138 -14.820 2.932 1.00 88.44 110 GLN A O 1
ATOM 905 N N . VAL A 1 111 ? 5.580 -12.800 3.743 1.00 87.88 111 VAL A N 1
ATOM 906 C CA . VAL A 1 111 ? 4.293 -13.234 4.309 1.00 87.88 111 VAL A CA 1
ATOM 907 C C . VAL A 1 111 ? 3.112 -13.094 3.353 1.00 87.88 111 VAL A C 1
ATOM 909 O O . VAL A 1 111 ? 2.202 -13.920 3.394 1.00 87.88 111 VAL A O 1
ATOM 912 N N . THR A 1 112 ? 3.115 -12.107 2.448 1.00 87.25 112 THR A N 1
ATOM 913 C CA . THR A 1 112 ? 1.927 -11.784 1.640 1.00 87.25 112 THR A CA 1
ATOM 914 C C . THR A 1 112 ? 1.491 -12.961 0.778 1.00 87.25 112 THR A C 1
ATOM 916 O O . THR A 1 112 ? 0.322 -13.322 0.786 1.00 87.25 112 THR A O 1
ATOM 919 N N . LYS A 1 113 ? 2.423 -13.627 0.091 1.00 82.12 113 LYS A N 1
ATOM 920 C CA . LYS A 1 113 ? 2.088 -14.769 -0.778 1.00 82.12 113 LYS A CA 1
ATOM 921 C C . LYS A 1 113 ? 1.699 -16.031 -0.015 1.00 82.12 113 LYS A C 1
ATOM 923 O O . LYS A 1 113 ? 1.009 -16.879 -0.569 1.00 82.12 113 LYS A O 1
ATOM 928 N N . ILE A 1 114 ? 2.204 -16.186 1.209 1.00 84.44 114 ILE A N 1
ATOM 929 C CA . ILE A 1 114 ? 1.923 -17.352 2.055 1.00 84.44 114 ILE A CA 1
ATOM 930 C C . ILE A 1 114 ? 0.513 -17.231 2.635 1.00 84.44 114 ILE A C 1
ATOM 932 O O . ILE A 1 114 ? -0.226 -18.212 2.670 1.00 84.44 114 ILE A O 1
ATOM 936 N N . ASN A 1 115 ? 0.140 -16.022 3.058 1.00 85.31 115 ASN A N 1
ATOM 937 C CA . ASN A 1 115 ? -1.130 -15.768 3.726 1.00 85.31 115 ASN A CA 1
ATOM 938 C C . ASN A 1 115 ? -2.279 -15.481 2.751 1.00 85.31 115 ASN A C 1
ATOM 940 O O . ASN A 1 115 ? -3.413 -15.878 3.024 1.00 85.31 115 ASN A O 1
ATOM 944 N N . LYS A 1 116 ? -2.008 -14.833 1.610 1.00 83.62 116 LYS A N 1
ATOM 945 C CA . LYS A 1 116 ? -3.037 -14.495 0.619 1.00 83.62 116 LYS A CA 1
ATOM 946 C C . LYS A 1 116 ? -3.448 -15.735 -0.161 1.00 83.62 116 LYS A C 1
ATOM 948 O O . LYS A 1 116 ? -2.662 -16.311 -0.919 1.00 83.62 116 LYS A O 1
ATOM 953 N N . ARG A 1 117 ? -4.701 -16.161 0.005 1.00 79.00 117 ARG A N 1
ATOM 954 C CA . ARG A 1 117 ? -5.206 -17.349 -0.689 1.00 79.00 117 ARG A CA 1
ATOM 955 C C . ARG A 1 117 ? -5.330 -17.051 -2.172 1.00 79.00 117 ARG A C 1
ATOM 957 O O . ARG A 1 117 ? -5.762 -15.974 -2.570 1.00 79.00 117 ARG A O 1
ATOM 964 N N . LEU A 1 118 ? -5.072 -18.057 -3.005 1.00 73.62 118 LEU A N 1
ATOM 965 C CA . LEU A 1 118 ? -5.197 -17.914 -4.455 1.00 73.62 118 LEU A CA 1
ATOM 966 C C . LEU A 1 118 ? -6.571 -17.367 -4.882 1.00 73.62 118 LEU A C 1
ATOM 968 O O . LEU A 1 118 ? -6.655 -16.524 -5.768 1.00 73.62 118 LEU A O 1
ATOM 972 N N . ILE A 1 119 ? -7.644 -17.810 -4.224 1.00 74.25 119 ILE A N 1
ATOM 973 C CA . ILE A 1 119 ? -8.997 -17.348 -4.541 1.00 74.25 119 ILE A CA 1
ATOM 974 C C . ILE A 1 119 ? -9.179 -15.846 -4.266 1.00 74.25 119 ILE A C 1
ATOM 976 O O . ILE A 1 119 ? -9.863 -15.165 -5.019 1.00 74.25 119 ILE A O 1
ATOM 980 N N . GLU A 1 120 ? -8.519 -15.301 -3.243 1.00 72.69 120 GLU A N 1
ATOM 981 C CA . GLU A 1 120 ? -8.543 -13.871 -2.902 1.00 72.69 120 GLU A CA 1
ATOM 982 C C . GLU A 1 120 ? -7.746 -13.066 -3.936 1.00 72.69 120 GLU A C 1
ATOM 984 O O . GLU A 1 120 ? -8.192 -12.027 -4.423 1.00 72.69 120 GLU A O 1
ATOM 989 N N . THR A 1 121 ? -6.605 -13.611 -4.357 1.00 68.06 121 THR A N 1
ATOM 990 C CA . THR A 1 121 ? -5.775 -13.081 -5.443 1.00 68.06 121 THR A CA 1
ATOM 991 C C . THR A 1 121 ? -6.509 -13.047 -6.789 1.00 68.06 121 THR A C 1
ATOM 993 O O . THR A 1 121 ? -6.318 -12.106 -7.557 1.00 68.06 121 THR A O 1
ATOM 996 N N . MET A 1 122 ? -7.368 -14.034 -7.070 1.00 64.38 122 MET A N 1
ATOM 997 C CA . MET A 1 122 ? -8.202 -14.096 -8.281 1.00 64.38 122 MET A CA 1
ATOM 998 C C . MET A 1 122 ? -9.450 -13.204 -8.208 1.00 64.38 122 MET A C 1
ATOM 1000 O O . MET A 1 122 ? -9.862 -12.656 -9.226 1.00 64.38 122 MET A O 1
ATOM 1004 N N . ASN A 1 123 ? -10.043 -13.047 -7.020 1.00 59.56 123 ASN A N 1
ATOM 1005 C CA . ASN A 1 123 ? -11.221 -12.197 -6.797 1.00 59.56 123 ASN A CA 1
ATOM 1006 C C . ASN A 1 123 ? -10.884 -10.702 -6.764 1.00 59.56 123 ASN A C 1
ATOM 1008 O O . ASN A 1 123 ? -11.772 -9.858 -6.885 1.00 59.56 123 ASN A O 1
ATOM 1012 N N . THR A 1 124 ? -9.605 -10.367 -6.607 1.00 59.31 124 THR A N 1
ATOM 1013 C CA . THR A 1 124 ? -9.120 -9.003 -6.774 1.00 59.31 124 THR A CA 1
ATOM 1014 C C . THR A 1 124 ? -9.142 -8.695 -8.273 1.00 59.31 124 THR A C 1
ATOM 1016 O O . THR A 1 124 ? -8.197 -9.018 -8.989 1.00 59.31 124 THR A O 1
ATOM 1019 N N . TYR A 1 125 ? -10.253 -8.127 -8.760 1.00 45.44 125 TYR A N 1
ATOM 1020 C CA . TYR A 1 125 ? -10.464 -7.707 -10.151 1.00 45.44 125 TYR A CA 1
ATOM 1021 C C . TYR A 1 125 ? -9.467 -6.616 -10.547 1.00 45.44 125 TYR A C 1
ATOM 1023 O O . TYR A 1 125 ? -9.791 -5.432 -10.603 1.00 45.44 125 TYR A O 1
ATOM 1031 N N . ASN A 1 126 ? -8.233 -7.010 -10.824 1.00 52.78 126 ASN A N 1
ATOM 1032 C CA . ASN A 1 126 ? -7.243 -6.124 -11.384 1.00 52.78 126 ASN A CA 1
ATOM 1033 C C . ASN A 1 126 ? -6.431 -6.873 -12.436 1.00 52.78 126 ASN A C 1
ATOM 1035 O O . ASN A 1 126 ? -5.539 -7.653 -12.124 1.00 52.78 126 ASN A O 1
ATOM 1039 N N . SER A 1 127 ? -6.748 -6.634 -13.704 1.00 49.75 127 SER A N 1
ATOM 1040 C CA . SER A 1 127 ? -5.757 -6.793 -14.760 1.00 49.75 127 SER A CA 1
ATOM 1041 C C . SER A 1 127 ? -4.841 -5.575 -14.689 1.00 49.75 127 SER A C 1
ATOM 1043 O O . SER A 1 127 ? -5.354 -4.461 -14.758 1.00 49.75 127 SER A O 1
ATOM 1045 N N . ALA A 1 128 ? -3.525 -5.753 -14.595 1.00 55.03 128 ALA A N 1
ATOM 1046 C CA . ALA A 1 128 ? -2.579 -4.681 -14.895 1.00 55.03 128 ALA A CA 1
ATOM 1047 C C . ALA A 1 128 ? -2.248 -4.751 -16.395 1.00 55.03 128 ALA A C 1
ATOM 1049 O O . ALA A 1 128 ? -1.344 -5.493 -16.793 1.00 55.03 128 ALA A O 1
ATOM 1050 N N . PRO A 1 129 ? -3.025 -4.092 -17.276 1.00 60.66 129 PRO A N 1
ATOM 1051 C CA . PRO A 1 129 ? -2.676 -4.058 -18.684 1.00 60.66 129 PRO A CA 1
ATOM 1052 C C . PRO A 1 129 ? -1.354 -3.299 -18.815 1.00 60.66 129 PRO A C 1
ATOM 1054 O O . PRO A 1 129 ? -1.193 -2.264 -18.181 1.00 60.66 129 PRO A O 1
ATOM 1057 N N . SER A 1 130 ? -0.421 -3.767 -19.646 1.00 70.56 130 SER A N 1
ATOM 1058 C CA . SER A 1 130 ? 0.838 -3.048 -19.879 1.00 70.56 130 SER A CA 1
ATOM 1059 C C . SER A 1 130 ? 0.562 -1.722 -20.595 1.00 70.56 130 SER A C 1
ATOM 1061 O O . SER A 1 130 ? 0.509 -1.648 -21.820 1.00 70.56 130 SER A O 1
ATOM 1063 N N . THR A 1 131 ? 0.310 -0.676 -19.813 1.00 79.44 131 THR A N 1
ATOM 1064 C CA . THR A 1 131 ? -0.064 0.672 -20.252 1.00 79.44 131 THR A CA 1
ATOM 1065 C C . THR A 1 131 ? 0.673 1.711 -19.406 1.00 79.44 131 THR A C 1
ATOM 1067 O O . THR A 1 131 ? 1.328 1.396 -18.409 1.00 79.44 131 THR A O 1
ATOM 1070 N N . ALA A 1 132 ? 0.553 2.985 -19.779 1.00 80.56 132 ALA A N 1
ATOM 1071 C CA . ALA A 1 132 ? 1.089 4.094 -18.991 1.00 80.56 132 ALA A CA 1
ATOM 1072 C C . ALA A 1 132 ? 0.292 4.375 -17.698 1.00 80.56 132 ALA A C 1
ATOM 1074 O O . ALA A 1 132 ? 0.720 5.183 -16.875 1.00 80.56 132 ALA A O 1
ATOM 1075 N N . THR A 1 133 ? -0.880 3.760 -17.502 1.00 84.31 133 THR A N 1
ATOM 1076 C CA . THR A 1 133 ? -1.712 3.951 -16.304 1.00 84.31 133 THR A CA 1
ATOM 1077 C C . THR A 1 133 ? -2.362 2.639 -15.899 1.00 84.31 133 THR A C 1
ATOM 1079 O O . THR A 1 133 ? -3.211 2.112 -16.615 1.00 84.31 133 THR A O 1
ATOM 1082 N N . GLN A 1 134 ? -1.965 2.122 -14.743 1.00 84.69 134 GLN A N 1
ATOM 1083 C CA . GLN A 1 134 ? -2.307 0.777 -14.298 1.00 84.69 134 GLN A CA 1
ATOM 1084 C C . GLN A 1 134 ? -2.822 0.824 -12.867 1.00 84.69 134 GLN A C 1
ATOM 1086 O O . GLN A 1 134 ? -2.310 1.574 -12.040 1.00 84.69 134 GLN A O 1
ATOM 1091 N N . SER A 1 135 ? -3.838 0.028 -12.559 1.00 85.00 135 SER A N 1
ATOM 1092 C CA . SER A 1 135 ? -4.235 -0.204 -11.173 1.00 85.00 135 SER A CA 1
ATOM 1093 C C . SER A 1 135 ? -3.237 -1.153 -10.511 1.00 85.00 135 SER A C 1
ATOM 1095 O O . SER A 1 135 ? -2.718 -2.068 -11.152 1.00 85.00 135 SER A O 1
ATOM 1097 N N . TYR A 1 136 ? -2.969 -0.955 -9.225 1.00 87.44 136 TYR A N 1
ATOM 1098 C CA . TYR A 1 136 ? -2.018 -1.750 -8.460 1.00 87.44 136 TYR A CA 1
ATOM 1099 C C . TYR A 1 136 ? -2.636 -2.162 -7.125 1.00 87.44 136 TYR A C 1
ATOM 1101 O O . TYR A 1 136 ? -3.028 -1.313 -6.327 1.00 87.44 136 TYR A O 1
ATOM 1109 N N . LEU A 1 137 ? -2.648 -3.469 -6.870 1.00 86.62 137 LEU A N 1
ATOM 1110 C CA . LEU A 1 137 ? -2.911 -4.056 -5.558 1.00 86.62 137 LEU A CA 1
ATOM 1111 C C . LEU A 1 137 ? -1.799 -5.064 -5.258 1.00 86.62 137 LEU A C 1
ATOM 1113 O O . LEU A 1 137 ? -1.460 -5.830 -6.158 1.00 86.62 137 LEU A O 1
ATOM 1117 N N . PRO A 1 138 ? -1.221 -5.104 -4.052 1.00 83.88 138 PRO A N 1
ATOM 1118 C CA . PRO A 1 138 ? -0.184 -6.077 -3.727 1.00 83.88 138 PRO A CA 1
ATOM 1119 C C . PRO A 1 138 ? -0.605 -7.524 -4.030 1.00 83.88 138 PRO A C 1
ATOM 1121 O O . PRO A 1 138 ? -1.700 -7.972 -3.681 1.00 83.88 138 PRO A O 1
ATOM 1124 N N . CYS A 1 139 ? 0.283 -8.284 -4.673 1.00 84.19 139 CYS A N 1
ATOM 1125 C CA . CYS A 1 139 ? 0.101 -9.711 -4.939 1.00 84.19 139 CYS A CA 1
ATOM 1126 C C . CYS A 1 139 ? -1.231 -10.034 -5.661 1.00 84.19 139 CYS A C 1
ATOM 1128 O O . CYS A 1 139 ? -1.925 -10.984 -5.298 1.00 84.19 139 CYS A O 1
ATOM 1130 N N . TYR A 1 140 ? -1.621 -9.235 -6.665 1.00 81.12 140 TYR A N 1
ATOM 1131 C CA . TYR A 1 140 ? -2.781 -9.518 -7.527 1.00 81.12 140 TYR A CA 1
ATOM 1132 C C . TYR A 1 140 ? -2.487 -10.658 -8.519 1.00 81.12 140 TYR A C 1
ATOM 1134 O O . TYR A 1 140 ? -1.327 -10.909 -8.852 1.00 81.12 140 TYR A O 1
ATOM 1142 N N . SER A 1 141 ? -3.520 -11.360 -9.003 1.00 77.50 141 SER A N 1
ATOM 1143 C CA . SER A 1 141 ? -3.328 -12.447 -9.974 1.00 77.50 141 SER A CA 1
ATOM 1144 C C . SER A 1 141 ? -2.834 -11.902 -11.311 1.00 77.50 141 SER A C 1
ATOM 1146 O O . SER A 1 141 ? -3.411 -10.966 -11.854 1.00 77.50 141 SER A O 1
ATOM 1148 N N . SER A 1 142 ? -1.812 -12.531 -11.891 1.00 76.75 142 SER A N 1
ATOM 1149 C CA . SER A 1 142 ? -1.248 -12.119 -13.183 1.00 76.75 142 SER A CA 1
ATOM 1150 C C . SER A 1 142 ? -2.247 -12.134 -14.347 1.00 76.75 142 SER A C 1
ATOM 1152 O O . SER A 1 142 ? -1.988 -11.477 -15.351 1.00 76.75 142 SER A O 1
ATOM 1154 N N . ASN A 1 143 ? -3.366 -12.869 -14.236 1.00 76.81 143 ASN A N 1
ATOM 1155 C CA . ASN A 1 143 ? -4.372 -13.078 -15.291 1.00 76.81 143 ASN A CA 1
ATOM 1156 C C . ASN A 1 143 ? -3.765 -13.294 -16.699 1.00 76.81 143 ASN A C 1
ATOM 1158 O O . ASN A 1 143 ? -4.320 -12.877 -17.715 1.00 76.81 143 ASN A O 1
ATOM 1162 N N . ALA A 1 144 ? -2.594 -13.930 -16.757 1.00 79.75 144 ALA A N 1
ATOM 1163 C CA . ALA A 1 144 ? -1.793 -14.070 -17.962 1.00 79.75 144 ALA A CA 1
ATOM 1164 C C . ALA A 1 144 ? -1.302 -15.510 -18.128 1.00 79.75 144 ALA A C 1
ATOM 1166 O O . ALA A 1 144 ? -1.197 -16.278 -17.166 1.00 79.75 144 ALA A O 1
ATOM 1167 N N . LEU A 1 145 ? -0.973 -15.866 -19.372 1.00 86.44 145 LEU A N 1
ATOM 1168 C CA . LEU A 1 145 ? -0.213 -17.077 -19.664 1.00 86.44 145 LEU A CA 1
ATOM 1169 C C . LEU A 1 145 ? 1.164 -17.000 -19.005 1.00 86.44 145 LEU A C 1
ATOM 1171 O O . LEU A 1 145 ? 1.755 -15.923 -18.902 1.00 86.44 145 LEU A O 1
ATOM 1175 N N . ASN A 1 146 ? 1.706 -18.153 -18.627 1.00 86.19 146 ASN A N 1
ATOM 1176 C CA . ASN A 1 146 ? 2.993 -18.219 -17.945 1.00 86.19 146 ASN A CA 1
ATOM 1177 C C . ASN A 1 146 ? 4.157 -17.580 -18.722 1.00 86.19 146 ASN A C 1
ATOM 1179 O O . ASN A 1 146 ? 5.052 -16.985 -18.134 1.00 86.19 146 ASN A O 1
ATOM 1183 N N . THR A 1 147 ? 4.126 -17.634 -20.053 1.00 85.56 147 THR A N 1
ATOM 1184 C CA . THR A 1 147 ? 5.123 -17.003 -20.929 1.00 85.56 147 THR A CA 1
ATOM 1185 C C . THR A 1 147 ? 5.070 -15.477 -20.920 1.00 85.56 147 THR A C 1
ATOM 1187 O O . THR A 1 147 ? 6.072 -14.836 -21.240 1.00 85.56 147 THR A O 1
ATOM 1190 N N . ALA A 1 148 ? 3.923 -14.898 -20.558 1.00 83.38 148 ALA A N 1
ATOM 1191 C CA . ALA A 1 148 ? 3.709 -13.459 -20.453 1.00 83.38 148 ALA A CA 1
ATOM 1192 C C . ALA A 1 148 ? 3.908 -12.938 -19.019 1.00 83.38 148 ALA A C 1
ATOM 1194 O O . ALA A 1 148 ? 4.228 -11.765 -18.839 1.00 83.38 148 ALA A O 1
ATOM 1195 N N . SER A 1 149 ? 3.764 -13.794 -18.001 1.00 85.94 149 SER A N 1
ATOM 1196 C CA . SER A 1 149 ? 4.077 -13.451 -16.611 1.00 85.94 149 SER A CA 1
ATOM 1197 C C . SER A 1 149 ? 5.557 -13.708 -16.323 1.00 85.94 149 SER A C 1
ATOM 1199 O O . SER A 1 149 ? 5.981 -14.837 -16.081 1.00 85.94 149 SER A O 1
ATOM 1201 N N . LYS A 1 150 ? 6.370 -12.650 -16.397 1.00 88.31 150 LYS A N 1
ATOM 1202 C CA . LYS A 1 150 ? 7.821 -12.723 -16.188 1.00 88.31 150 LYS A CA 1
ATOM 1203 C C . LYS A 1 150 ? 8.208 -12.411 -14.749 1.00 88.31 150 LYS A C 1
ATOM 1205 O O . LYS A 1 150 ? 7.720 -11.446 -14.163 1.00 88.31 150 LYS A O 1
ATOM 1210 N N . ARG A 1 151 ? 9.150 -13.187 -14.213 1.00 91.12 151 ARG A N 1
ATOM 1211 C CA . ARG A 1 151 ? 9.882 -12.859 -12.983 1.00 91.12 151 ARG A CA 1
ATOM 1212 C C . ARG A 1 151 ? 11.036 -11.903 -13.290 1.00 91.12 151 ARG A C 1
ATOM 1214 O O . ARG A 1 151 ? 11.400 -11.705 -14.447 1.00 91.12 151 ARG A O 1
ATOM 1221 N N . TYR A 1 152 ? 11.636 -11.326 -12.250 1.00 90.69 152 TYR A N 1
ATOM 1222 C CA . TYR A 1 152 ? 12.749 -10.371 -12.378 1.00 90.69 152 TYR A CA 1
ATOM 1223 C C . TYR A 1 152 ? 13.977 -10.941 -13.108 1.00 90.69 152 TYR A C 1
ATOM 1225 O O . TYR A 1 152 ? 14.702 -10.200 -13.762 1.00 90.69 152 TYR A O 1
ATOM 1233 N N . ASP A 1 153 ? 14.187 -12.255 -13.046 1.00 92.38 153 ASP A N 1
ATOM 1234 C CA . ASP A 1 153 ? 15.268 -12.979 -13.723 1.00 92.38 153 ASP A CA 1
ATOM 1235 C C . ASP A 1 153 ? 14.913 -13.393 -15.170 1.00 92.38 153 ASP A C 1
ATOM 1237 O O . ASP A 1 153 ? 15.660 -14.122 -15.814 1.00 92.38 153 ASP A O 1
ATOM 1241 N N . SER A 1 154 ? 13.791 -12.903 -15.712 1.00 91.81 154 SER A N 1
ATOM 1242 C CA . SER A 1 154 ? 13.216 -13.264 -17.023 1.00 91.81 154 SER A CA 1
ATOM 1243 C C . SER A 1 154 ? 12.696 -14.699 -17.156 1.00 91.81 154 SER A C 1
ATOM 1245 O O . SER A 1 154 ? 12.220 -15.068 -18.241 1.00 91.81 154 SER A O 1
ATOM 1247 N N . SER A 1 155 ? 12.716 -15.491 -16.080 1.00 92.81 155 SER A N 1
ATOM 1248 C CA . SER A 1 155 ? 12.010 -16.770 -16.049 1.00 92.81 155 SER A CA 1
ATOM 1249 C C . SER A 1 155 ? 10.493 -16.555 -16.121 1.00 92.81 155 SER A C 1
ATOM 1251 O O . SER A 1 155 ? 9.966 -15.478 -15.815 1.00 92.81 155 SER A O 1
ATOM 1253 N N . ASN A 1 156 ? 9.787 -17.575 -16.601 1.00 91.50 156 ASN A N 1
ATOM 1254 C CA . ASN A 1 156 ? 8.328 -17.576 -16.647 1.00 91.50 156 ASN A CA 1
ATOM 1255 C C . ASN A 1 156 ? 7.752 -17.831 -15.244 1.00 91.50 156 ASN A C 1
ATOM 1257 O O . ASN A 1 156 ? 8.425 -18.377 -14.366 1.00 91.50 156 ASN A O 1
ATOM 1261 N N . SER A 1 157 ? 6.485 -17.481 -15.042 1.00 88.94 157 SER A N 1
ATOM 1262 C CA . SER A 1 157 ? 5.707 -18.031 -13.930 1.00 88.94 157 SER A CA 1
ATOM 1263 C C . SER A 1 157 ? 5.587 -19.559 -14.085 1.00 88.94 157 SER A C 1
ATOM 1265 O O . SER A 1 157 ? 5.720 -20.089 -15.195 1.00 88.94 157 SER A O 1
ATOM 1267 N N . ASP A 1 158 ? 5.370 -20.296 -12.993 1.00 89.56 158 ASP A N 1
ATOM 1268 C CA . ASP A 1 158 ? 5.269 -21.763 -13.096 1.00 89.56 158 ASP A CA 1
ATOM 1269 C C . ASP A 1 158 ? 3.888 -22.168 -13.636 1.00 89.56 158 ASP A C 1
ATOM 1271 O O . ASP A 1 158 ? 3.746 -23.152 -14.368 1.00 89.56 158 ASP A O 1
ATOM 1275 N N . ARG A 1 159 ? 2.858 -21.371 -13.325 1.00 85.88 159 ARG A N 1
ATOM 1276 C CA . ARG A 1 159 ? 1.465 -21.581 -13.727 1.00 85.88 159 ARG A CA 1
ATOM 1277 C C . ARG A 1 159 ? 0.866 -20.340 -14.380 1.00 85.88 159 ARG A C 1
ATOM 1279 O O . ARG A 1 159 ? 1.099 -19.208 -13.956 1.00 85.88 159 ARG A O 1
ATOM 1286 N N . SER A 1 160 ? 0.039 -20.570 -15.395 1.00 86.12 160 SER A N 1
ATOM 1287 C CA . SER A 1 160 ? -0.794 -19.535 -16.016 1.00 86.12 160 SER A CA 1
ATOM 1288 C C . SER A 1 160 ? -1.978 -19.189 -15.109 1.00 86.12 160 SER A C 1
ATOM 1290 O O . SER A 1 160 ? -2.576 -20.092 -14.527 1.00 86.12 160 SER A O 1
ATOM 1292 N N . TYR A 1 161 ? -2.355 -17.909 -15.033 1.00 80.62 161 TYR A N 1
ATOM 1293 C CA . TYR A 1 161 ? -3.564 -17.370 -14.371 1.00 80.62 161 TYR A CA 1
ATOM 1294 C C . TYR A 1 161 ? -3.707 -17.578 -12.854 1.00 80.62 161 TYR A C 1
ATOM 1296 O O . TYR A 1 161 ? -4.510 -16.895 -12.220 1.00 80.62 161 TYR A O 1
ATOM 1304 N N . THR A 1 162 ? -2.967 -18.515 -12.265 1.00 79.06 162 THR A N 1
ATOM 1305 C CA . THR A 1 162 ? -3.080 -18.892 -10.852 1.00 79.06 162 THR A CA 1
ATOM 1306 C C . THR A 1 162 ? -1.887 -18.445 -10.016 1.00 79.06 162 THR A C 1
ATOM 1308 O O . THR A 1 162 ? -1.754 -18.858 -8.870 1.00 79.06 162 THR A O 1
ATOM 1311 N N . GLU A 1 163 ? -0.978 -17.661 -10.585 1.00 81.81 163 GLU A N 1
ATOM 1312 C CA . GLU A 1 163 ? 0.147 -17.085 -9.854 1.00 81.81 163 GLU A CA 1
ATOM 1313 C C . GLU A 1 163 ? 0.012 -15.568 -9.756 1.00 81.81 163 GLU A C 1
ATOM 1315 O O . GLU A 1 163 ? -0.511 -14.935 -10.688 1.00 81.81 163 GLU A O 1
ATOM 1320 N N . PRO A 1 164 ? 0.487 -14.973 -8.645 1.00 83.88 164 PRO A N 1
ATOM 1321 C CA . PRO A 1 164 ? 0.595 -13.531 -8.535 1.00 83.88 164 PRO A CA 1
ATOM 1322 C C . PRO A 1 164 ? 1.415 -12.949 -9.684 1.00 83.88 164 PRO A C 1
ATOM 1324 O O . PRO A 1 164 ? 2.362 -13.569 -10.168 1.00 83.88 164 PRO A O 1
ATOM 1327 N N . SER A 1 165 ? 1.084 -11.732 -10.094 1.00 85.38 165 SER A N 1
ATOM 1328 C CA . SER A 1 165 ? 1.963 -10.972 -10.970 1.00 85.38 165 SER A CA 1
ATOM 1329 C C . SER A 1 165 ? 3.240 -10.597 -10.226 1.00 85.38 165 SER A C 1
ATOM 1331 O O . SER A 1 165 ? 3.185 -10.040 -9.131 1.00 85.38 165 SER A O 1
ATOM 1333 N N . TYR A 1 166 ? 4.393 -10.900 -10.819 1.00 89.69 166 TYR A N 1
ATOM 1334 C CA . TYR A 1 166 ? 5.697 -10.561 -10.245 1.00 89.69 166 TYR A CA 1
ATOM 1335 C C . TYR A 1 166 ? 6.109 -9.125 -10.549 1.00 89.69 166 TYR A C 1
ATOM 1337 O O . TYR A 1 166 ? 6.706 -8.455 -9.707 1.00 89.69 166 TYR A O 1
ATOM 1345 N N . LEU A 1 167 ? 5.772 -8.650 -11.747 1.00 90.12 167 LEU A N 1
ATOM 1346 C CA . LEU A 1 167 ? 6.174 -7.349 -12.251 1.00 90.12 167 LEU A CA 1
ATOM 1347 C C . LEU A 1 167 ? 5.004 -6.665 -12.952 1.00 90.12 167 LEU A C 1
ATOM 1349 O O . LEU A 1 167 ? 4.253 -7.286 -13.701 1.00 90.12 167 LEU A O 1
ATOM 1353 N N . VAL A 1 168 ? 4.907 -5.358 -12.757 1.00 89.50 168 VAL A N 1
ATOM 1354 C CA . VAL A 1 168 ? 4.111 -4.450 -13.583 1.00 89.50 168 VAL A CA 1
ATOM 1355 C C . VAL A 1 168 ? 5.064 -3.703 -14.505 1.00 89.50 168 VAL A C 1
ATOM 1357 O O . VAL A 1 168 ? 6.053 -3.151 -14.033 1.00 89.50 168 VAL A O 1
ATOM 1360 N N . VAL A 1 169 ? 4.777 -3.679 -15.807 1.00 89.31 169 VAL A N 1
ATOM 1361 C CA . VAL A 1 169 ? 5.662 -3.097 -16.825 1.00 89.31 169 VAL A CA 1
ATOM 1362 C C . VAL A 1 169 ? 4.946 -2.057 -17.679 1.00 89.31 169 VAL A C 1
ATOM 1364 O O . VAL A 1 169 ? 3.776 -2.223 -18.037 1.00 89.31 169 VAL A O 1
ATOM 1367 N N . GLY A 1 170 ? 5.653 -0.981 -18.019 1.00 89.62 170 GLY A N 1
ATOM 1368 C CA . GLY A 1 170 ? 5.155 0.055 -18.925 1.00 89.62 170 GLY A CA 1
ATOM 1369 C C . GLY A 1 170 ? 5.053 -0.422 -20.371 1.00 89.62 170 GLY A C 1
ATOM 1370 O O . GLY A 1 170 ? 5.757 -1.336 -20.788 1.00 89.62 170 GLY A O 1
ATOM 1371 N N . SER A 1 171 ? 4.205 0.233 -21.163 1.00 87.38 171 SER A N 1
ATOM 1372 C CA . SER A 1 171 ? 3.978 -0.127 -22.571 1.00 87.38 171 SER A CA 1
ATOM 1373 C C . SER A 1 171 ? 5.111 0.272 -23.521 1.00 87.38 171 SER A C 1
ATOM 1375 O O . SER A 1 171 ? 5.160 -0.211 -24.650 1.00 87.38 171 SER A O 1
ATOM 1377 N N . ALA A 1 172 ? 5.993 1.186 -23.110 1.00 91.69 172 ALA A N 1
ATOM 1378 C CA . ALA A 1 172 ? 7.061 1.731 -23.944 1.00 91.69 172 ALA A CA 1
ATOM 1379 C C . ALA A 1 172 ? 8.288 2.128 -23.111 1.00 91.69 172 ALA A C 1
ATOM 1381 O O . ALA A 1 172 ? 8.185 2.422 -21.916 1.00 91.69 172 ALA A O 1
ATOM 1382 N N . ALA A 1 173 ? 9.450 2.170 -23.765 1.00 93.44 173 ALA A N 1
ATOM 1383 C CA . ALA A 1 173 ? 10.671 2.698 -23.175 1.00 93.44 173 ALA A CA 1
ATOM 1384 C C . ALA A 1 173 ? 10.567 4.213 -22.920 1.00 93.44 173 ALA A C 1
ATOM 1386 O O . ALA A 1 173 ? 9.802 4.915 -23.584 1.00 93.44 173 ALA A O 1
ATOM 1387 N N . ASN A 1 174 ? 11.357 4.721 -21.970 1.00 93.38 174 ASN A N 1
ATOM 1388 C CA . ASN A 1 174 ? 11.431 6.141 -21.613 1.00 93.38 174 ASN A CA 1
ATOM 1389 C C . ASN A 1 174 ? 10.058 6.779 -21.327 1.00 93.38 17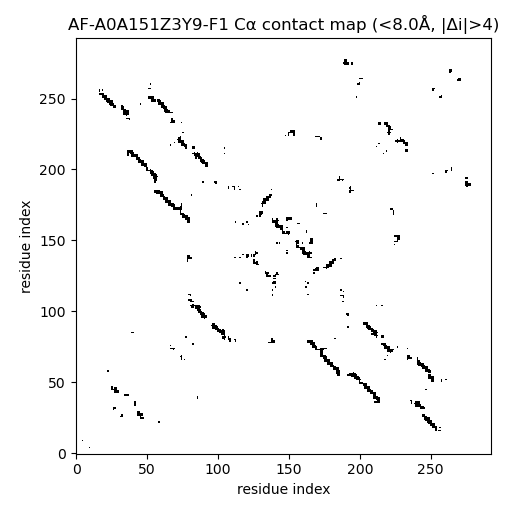4 ASN A C 1
ATOM 1391 O O . ASN A 1 174 ? 9.808 7.934 -21.663 1.00 93.38 174 ASN A O 1
ATOM 1395 N N . THR A 1 175 ? 9.151 6.005 -20.733 1.00 91.62 175 THR A N 1
ATOM 1396 C CA . THR A 1 175 ? 7.784 6.433 -20.428 1.00 91.62 175 THR A CA 1
ATOM 1397 C C . THR A 1 175 ? 7.543 6.319 -18.929 1.00 91.62 175 THR A C 1
ATOM 1399 O O . THR A 1 175 ? 7.924 5.329 -18.306 1.00 91.62 175 THR A O 1
ATOM 1402 N N . LEU A 1 176 ? 6.928 7.348 -18.349 1.00 92.31 176 LEU A N 1
ATOM 1403 C CA . LEU A 1 176 ? 6.476 7.340 -16.960 1.00 92.31 176 LEU A CA 1
ATOM 1404 C C . LEU A 1 176 ? 5.283 6.391 -16.818 1.00 92.31 176 LEU A C 1
ATOM 1406 O O . LEU A 1 176 ? 4.391 6.384 -17.667 1.00 92.31 176 LEU A O 1
ATOM 1410 N N . ILE A 1 177 ? 5.250 5.616 -15.736 1.00 92.69 177 ILE A N 1
ATOM 1411 C CA . ILE A 1 177 ? 4.148 4.688 -15.458 1.00 92.69 177 ILE A CA 1
ATOM 1412 C C . ILE A 1 177 ? 3.412 5.172 -14.220 1.00 92.69 177 ILE A C 1
ATOM 1414 O O . ILE A 1 177 ? 3.994 5.250 -13.142 1.00 92.69 177 ILE A O 1
ATOM 1418 N N . THR A 1 178 ? 2.124 5.461 -14.363 1.00 94.00 178 THR A N 1
ATOM 1419 C CA . THR A 1 178 ? 1.258 5.793 -13.231 1.00 94.00 178 THR A CA 1
ATOM 1420 C C . THR A 1 178 ? 0.623 4.520 -12.688 1.00 94.00 178 THR A C 1
ATOM 1422 O O . THR A 1 178 ? -0.153 3.861 -13.377 1.00 94.00 178 THR A O 1
ATOM 1425 N N . LEU A 1 179 ? 0.928 4.190 -11.439 1.00 93.38 179 LEU A N 1
ATOM 1426 C CA . LEU A 1 179 ? 0.284 3.135 -10.671 1.00 93.38 179 LEU A CA 1
ATOM 1427 C C . LEU A 1 179 ? -0.781 3.769 -9.769 1.00 93.38 179 LEU A C 1
ATOM 1429 O O . LEU A 1 179 ? -0.451 4.553 -8.883 1.00 93.38 179 LEU A O 1
ATOM 1433 N N . ASN A 1 180 ? -2.053 3.440 -9.979 1.00 93.38 180 ASN A N 1
ATOM 1434 C CA . ASN A 1 180 ? -3.126 3.748 -9.035 1.00 93.38 180 ASN A CA 1
ATOM 1435 C C . ASN A 1 180 ? -3.107 2.669 -7.951 1.00 93.38 180 ASN A C 1
ATOM 1437 O O . ASN A 1 180 ? -3.616 1.568 -8.160 1.00 93.38 180 ASN A O 1
ATOM 1441 N N . VAL A 1 181 ? -2.438 2.961 -6.841 1.00 93.25 181 VAL A N 1
ATOM 1442 C CA . VAL A 1 181 ? -2.146 2.005 -5.779 1.00 93.25 181 VAL A CA 1
ATOM 1443 C C . VAL A 1 181 ? -3.273 1.999 -4.756 1.00 93.25 181 VAL A C 1
ATOM 1445 O O . VAL A 1 181 ? -3.603 3.035 -4.179 1.00 93.25 181 VAL A O 1
ATOM 1448 N N . THR A 1 182 ? -3.804 0.811 -4.487 1.00 92.69 182 THR A N 1
ATOM 1449 C CA . THR A 1 182 ? -4.707 0.531 -3.372 1.00 92.69 182 THR A CA 1
ATOM 1450 C C . THR A 1 182 ? -4.076 -0.555 -2.513 1.00 92.69 182 THR A C 1
ATOM 1452 O O . THR A 1 182 ? -3.777 -1.644 -2.996 1.00 92.69 182 THR A O 1
ATOM 1455 N N . ILE A 1 183 ? -3.870 -0.254 -1.234 1.00 93.06 183 ILE A N 1
ATOM 1456 C CA . ILE A 1 183 ? -3.306 -1.172 -0.244 1.00 93.06 183 ILE A CA 1
ATOM 1457 C C . ILE A 1 183 ? -4.376 -1.424 0.815 1.00 93.06 183 ILE A C 1
ATOM 1459 O O . ILE A 1 183 ? -4.545 -0.603 1.725 1.00 93.06 183 ILE A O 1
ATOM 1463 N N . PRO A 1 184 ? -5.121 -2.532 0.695 1.00 92.19 184 PRO A N 1
ATOM 1464 C CA . PRO A 1 184 ? -6.041 -2.961 1.731 1.00 92.19 184 PRO A CA 1
ATOM 1465 C C . PRO A 1 184 ? -5.273 -3.270 3.016 1.00 92.19 184 PRO A C 1
ATOM 1467 O O . PRO A 1 184 ? -4.237 -3.935 2.996 1.00 92.19 184 PRO A O 1
ATOM 1470 N N . PHE A 1 185 ? -5.761 -2.788 4.153 1.00 93.88 185 PHE A N 1
ATOM 1471 C CA . PHE A 1 185 ? -5.074 -2.999 5.427 1.00 93.88 185 PHE A CA 1
ATOM 1472 C C . PHE A 1 185 ? -5.128 -4.456 5.900 1.00 93.88 185 PHE A C 1
ATOM 1474 O O . PHE A 1 185 ? -4.184 -4.919 6.532 1.00 93.88 185 PHE A O 1
ATOM 1481 N N . ASN A 1 186 ? -6.143 -5.222 5.489 1.00 89.62 186 ASN A N 1
ATOM 1482 C CA . ASN A 1 186 ? -6.190 -6.678 5.668 1.00 89.62 186 ASN A CA 1
ATOM 1483 C C . ASN A 1 186 ? -5.135 -7.457 4.864 1.00 89.62 186 ASN A C 1
ATOM 1485 O O . ASN A 1 186 ? -5.011 -8.660 5.066 1.00 89.62 186 ASN A O 1
ATOM 1489 N N . GLU A 1 187 ? -4.388 -6.809 3.968 1.00 87.62 187 GLU A N 1
ATOM 1490 C CA . GLU A 1 187 ? -3.245 -7.414 3.267 1.00 87.62 187 GLU A CA 1
ATOM 1491 C C . GLU A 1 187 ? -1.893 -7.040 3.896 1.00 87.62 187 GLU A C 1
ATOM 1493 O O . GLU A 1 187 ? -0.840 -7.524 3.469 1.00 87.62 187 GLU A O 1
ATOM 1498 N N . LEU A 1 188 ? -1.901 -6.188 4.926 1.00 91.19 188 LEU A N 1
ATOM 1499 C CA . LEU A 1 188 ? -0.723 -5.857 5.719 1.00 91.19 188 LEU A CA 1
ATOM 1500 C C . LEU A 1 188 ? -0.589 -6.883 6.842 1.00 91.19 188 LEU A C 1
ATOM 1502 O O . LEU A 1 188 ? -0.886 -6.585 7.992 1.00 91.19 188 LEU A O 1
ATOM 1506 N N . TYR A 1 189 ? -0.202 -8.106 6.494 1.00 89.81 189 TYR A N 1
ATOM 1507 C CA . TYR A 1 189 ? -0.206 -9.220 7.440 1.00 89.81 189 TYR A CA 1
ATOM 1508 C C . TYR A 1 189 ? 0.669 -8.988 8.677 1.00 89.81 189 TYR A C 1
ATOM 1510 O O . TYR A 1 189 ? 1.629 -8.221 8.634 1.00 89.81 189 TYR A O 1
ATOM 1518 N N . GLU A 1 190 ? 0.351 -9.695 9.761 1.00 89.12 190 GLU A N 1
ATOM 1519 C CA . GLU A 1 190 ? 1.041 -9.640 11.055 1.00 89.12 190 GLU A CA 1
ATOM 1520 C C . GLU A 1 190 ? 1.071 -8.222 11.649 1.00 89.12 190 GLU A C 1
ATOM 1522 O O . GLU A 1 190 ? 2.093 -7.749 12.154 1.00 89.12 190 GLU A O 1
ATOM 1527 N N . SER A 1 191 ? -0.066 -7.526 11.558 1.00 90.69 191 SER A N 1
ATOM 1528 C CA . SER A 1 191 ? -0.200 -6.131 11.973 1.00 90.69 191 SER A CA 1
ATOM 1529 C C . SER A 1 191 ? -1.522 -5.833 12.675 1.00 90.69 191 SER A C 1
ATOM 1531 O O . SER A 1 191 ? -2.532 -6.499 12.481 1.00 90.69 191 SER A O 1
ATOM 1533 N N . ILE A 1 192 ? -1.564 -4.730 13.425 1.00 92.06 192 ILE A N 1
ATOM 1534 C CA . ILE A 1 192 ? -2.833 -4.147 13.889 1.00 92.06 192 ILE A CA 1
ATOM 1535 C C . ILE A 1 192 ? -3.760 -3.756 12.728 1.00 92.06 192 ILE A C 1
ATOM 1537 O O . ILE A 1 192 ? -4.981 -3.772 12.877 1.00 92.06 192 ILE A O 1
ATOM 1541 N N . LEU A 1 193 ? -3.188 -3.414 11.572 1.00 93.31 193 LEU A N 1
ATOM 1542 C CA . LEU A 1 193 ? -3.940 -2.960 10.409 1.00 93.31 193 LEU A CA 1
ATOM 1543 C C . LEU A 1 193 ? -4.736 -4.113 9.771 1.00 93.31 193 LEU A C 1
ATOM 1545 O O . LEU A 1 193 ? -5.798 -3.878 9.203 1.00 93.31 193 LEU A O 1
ATOM 1549 N N . GLU A 1 194 ? -4.310 -5.368 9.936 1.00 91.19 194 GLU A N 1
ATOM 1550 C CA . GLU A 1 194 ? -5.068 -6.503 9.398 1.00 91.19 194 GLU A CA 1
ATOM 1551 C C . GLU A 1 194 ? -6.272 -6.907 10.260 1.00 91.19 194 GLU A C 1
ATOM 1553 O O . GLU A 1 194 ? -7.119 -7.696 9.831 1.00 91.19 194 GLU A O 1
ATOM 1558 N N . VAL A 1 195 ? -6.361 -6.384 11.488 1.00 92.00 195 VAL A N 1
ATOM 1559 C CA . VAL A 1 195 ? -7.383 -6.790 12.451 1.00 92.00 195 VAL A CA 1
ATOM 1560 C C . VAL A 1 195 ? -8.763 -6.378 11.944 1.00 92.00 195 VAL A C 1
ATOM 1562 O O . VAL A 1 195 ? -9.153 -5.211 11.970 1.00 92.00 195 VAL A O 1
ATOM 1565 N N . ASN A 1 196 ? -9.533 -7.378 11.519 1.00 92.50 196 ASN A N 1
ATOM 1566 C CA . ASN A 1 196 ? -10.915 -7.219 11.087 1.00 92.50 196 ASN A CA 1
ATOM 1567 C C . ASN A 1 196 ? -11.873 -7.275 12.290 1.00 92.50 196 ASN A C 1
ATOM 1569 O O . ASN A 1 196 ? -12.610 -8.248 12.470 1.00 92.50 196 ASN A O 1
ATOM 1573 N N . LYS A 1 197 ? -11.801 -6.257 13.150 1.00 90.69 197 LYS A N 1
ATOM 1574 C CA . LYS A 1 197 ? -12.693 -6.047 14.299 1.00 90.69 197 LYS A CA 1
ATOM 1575 C C . LYS A 1 197 ? -12.999 -4.563 14.437 1.00 90.69 197 LYS A C 1
ATOM 1577 O O . LYS A 1 197 ? -12.142 -3.738 14.128 1.00 90.69 197 LYS A O 1
ATOM 1582 N N . ASP A 1 198 ? -14.173 -4.252 14.973 1.00 91.56 198 ASP A N 1
ATOM 1583 C CA . ASP A 1 198 ? -14.519 -2.882 15.340 1.00 91.56 198 ASP A CA 1
ATOM 1584 C C . ASP A 1 198 ? -13.783 -2.497 16.623 1.00 91.56 198 ASP A C 1
ATOM 1586 O O . ASP A 1 198 ? -13.900 -3.150 17.664 1.00 91.56 198 ASP A O 1
ATOM 1590 N N . ILE A 1 199 ? -12.972 -1.452 16.519 1.00 90.19 199 ILE A N 1
ATOM 1591 C CA . ILE A 1 199 ? -12.109 -0.935 17.572 1.00 90.19 199 ILE A CA 1
ATOM 1592 C C . ILE A 1 199 ? -12.463 0.534 17.779 1.00 90.19 199 ILE A C 1
ATOM 1594 O O . ILE A 1 199 ? -12.745 1.274 16.839 1.00 90.19 199 ILE A O 1
ATOM 1598 N N . MET A 1 200 ? -12.429 0.965 19.031 1.00 89.25 200 MET A N 1
ATOM 1599 C CA . MET A 1 200 ? -12.492 2.369 19.405 1.00 89.25 200 MET A CA 1
ATOM 1600 C C . MET A 1 200 ? -11.462 2.597 20.513 1.00 89.25 200 MET A C 1
ATOM 1602 O O . MET A 1 200 ? -11.254 1.729 21.361 1.00 89.25 200 MET A O 1
ATOM 1606 N N . LEU A 1 201 ? -10.777 3.738 20.482 1.00 86.50 201 LEU A N 1
ATOM 1607 C CA . LEU A 1 201 ? -9.743 4.097 21.455 1.00 86.50 201 LEU A CA 1
ATOM 1608 C C . LEU A 1 201 ? -10.091 5.445 22.084 1.00 86.50 201 LEU A C 1
ATOM 1610 O O . LEU A 1 201 ? -10.656 6.311 21.429 1.00 86.50 201 LEU A O 1
ATOM 1614 N N . ASN A 1 202 ? -9.724 5.653 23.346 1.00 86.25 202 ASN A N 1
ATOM 1615 C CA . ASN A 1 202 ? -9.926 6.930 24.042 1.00 86.25 202 ASN A CA 1
ATOM 1616 C C . ASN A 1 202 ? -8.878 8.000 23.678 1.00 86.25 202 ASN A C 1
ATOM 1618 O O . ASN A 1 202 ? -8.931 9.116 24.192 1.00 86.25 202 ASN A O 1
ATOM 1622 N N . GLU A 1 203 ? -7.938 7.673 22.793 1.00 89.31 203 GLU A N 1
ATOM 1623 C CA . GLU A 1 203 ? -6.847 8.540 22.373 1.00 89.31 203 GLU A CA 1
ATOM 1624 C C . GLU A 1 203 ? -6.718 8.572 20.843 1.00 89.31 203 GLU A C 1
ATOM 1626 O O . GLU A 1 203 ? -7.048 7.607 20.153 1.00 89.31 203 GLU A O 1
ATOM 1631 N N . THR A 1 204 ? -6.266 9.712 20.306 1.00 93.31 204 THR A N 1
ATOM 1632 C CA . THR A 1 204 ? -5.955 9.837 18.875 1.00 93.31 204 THR A CA 1
ATOM 1633 C C . THR A 1 204 ? -4.852 8.859 18.503 1.00 93.31 204 THR A C 1
ATOM 1635 O O . THR A 1 204 ? -3.802 8.818 19.150 1.00 93.31 204 THR A O 1
ATOM 1638 N N . LEU A 1 205 ? -5.079 8.120 17.425 1.00 94.25 205 LEU A N 1
ATOM 1639 C CA . LEU A 1 205 ? -4.113 7.182 16.888 1.00 94.25 205 LEU A CA 1
ATOM 1640 C C . LEU A 1 205 ? -3.455 7.771 15.639 1.00 94.25 205 LEU A C 1
ATOM 1642 O O . LEU A 1 205 ? -4.103 8.433 14.831 1.00 94.25 205 LEU A O 1
ATOM 1646 N N . LEU A 1 206 ? -2.159 7.537 15.495 1.00 96.31 206 LEU A N 1
ATOM 1647 C CA . LEU A 1 206 ? -1.337 7.990 14.388 1.00 96.31 206 LEU A CA 1
ATOM 1648 C C . LEU A 1 206 ? -0.904 6.772 13.581 1.00 96.31 206 LEU A C 1
ATOM 1650 O O . LEU A 1 206 ? -0.314 5.837 14.124 1.00 96.31 206 LEU A O 1
ATOM 1654 N N . VAL A 1 207 ? -1.201 6.791 12.284 1.00 96.88 207 VAL A N 1
ATOM 1655 C CA . VAL A 1 207 ? -0.727 5.787 11.327 1.00 96.88 207 VAL A CA 1
ATOM 1656 C C . VAL A 1 207 ? 0.326 6.447 10.456 1.00 96.88 207 VAL A C 1
ATOM 1658 O O . VAL A 1 207 ? 0.025 7.366 9.694 1.00 96.88 207 VAL A O 1
ATOM 1661 N N . ARG A 1 208 ? 1.570 5.996 10.589 1.00 97.50 208 ARG A N 1
ATOM 1662 C CA . ARG A 1 208 ? 2.724 6.544 9.880 1.00 97.50 208 ARG A CA 1
ATOM 1663 C C . ARG A 1 208 ? 3.256 5.534 8.882 1.00 97.50 208 ARG A C 1
ATOM 1665 O O . ARG A 1 208 ? 3.669 4.438 9.255 1.00 97.50 208 ARG A O 1
ATOM 1672 N N . PHE A 1 209 ? 3.306 5.946 7.626 1.00 97.75 209 PHE A N 1
ATOM 1673 C CA . PHE A 1 209 ? 3.954 5.215 6.548 1.00 97.75 209 PHE A CA 1
ATOM 1674 C C . PHE A 1 209 ? 5.287 5.882 6.238 1.00 97.75 209 PHE A C 1
ATOM 1676 O O . PHE A 1 209 ? 5.325 7.072 5.932 1.00 97.75 209 PHE A O 1
ATOM 1683 N N . VAL A 1 210 ? 6.378 5.124 6.314 1.00 97.81 210 VAL A N 1
ATOM 1684 C CA . VAL A 1 210 ? 7.704 5.573 5.885 1.00 97.81 210 VAL A CA 1
ATOM 1685 C C . VAL A 1 210 ? 7.992 4.956 4.525 1.00 97.81 210 VAL A C 1
ATOM 1687 O O . VAL A 1 210 ? 8.067 3.730 4.385 1.00 97.81 210 VAL A O 1
ATOM 1690 N N . TRP A 1 211 ? 8.169 5.810 3.525 1.00 97.75 211 TRP A N 1
ATOM 1691 C CA . TRP A 1 211 ? 8.359 5.416 2.137 1.00 97.75 211 TRP A CA 1
ATOM 1692 C C . TRP A 1 211 ? 9.702 4.711 1.926 1.00 97.75 211 TRP A C 1
ATOM 1694 O O . TRP A 1 211 ? 10.734 5.106 2.478 1.00 97.75 211 TRP A O 1
ATOM 1704 N N . SER A 1 212 ? 9.677 3.641 1.137 1.00 97.00 212 SER A N 1
ATOM 1705 C CA . SER A 1 212 ? 10.860 2.894 0.712 1.00 97.00 212 SER A CA 1
ATOM 1706 C C . SER A 1 212 ? 11.633 3.652 -0.365 1.00 97.00 212 SER A C 1
ATOM 1708 O O . SER A 1 212 ? 11.121 4.592 -0.963 1.00 97.00 212 SER A O 1
ATOM 1710 N N . GLU A 1 213 ? 12.874 3.256 -0.614 1.00 95.38 213 GLU A N 1
ATOM 1711 C CA . GLU A 1 213 ? 13.657 3.759 -1.747 1.00 95.38 213 GLU A CA 1
ATOM 1712 C C . GLU A 1 213 ? 13.161 3.195 -3.087 1.00 95.38 213 GLU A C 1
ATOM 1714 O O . GLU A 1 213 ? 12.537 2.132 -3.141 1.00 95.38 213 GLU A O 1
ATOM 1719 N N . LEU A 1 214 ? 13.459 3.891 -4.190 1.00 95.31 214 LEU A N 1
ATOM 1720 C CA . LEU A 1 214 ? 13.005 3.490 -5.528 1.00 95.31 214 LEU A CA 1
ATOM 1721 C C . LEU A 1 214 ? 13.485 2.099 -5.946 1.00 95.31 214 LEU A C 1
ATOM 1723 O O . LEU A 1 214 ? 12.726 1.378 -6.588 1.00 95.31 214 LEU A O 1
ATOM 1727 N N . SER A 1 215 ? 14.697 1.704 -5.556 1.00 93.81 215 SER A N 1
ATOM 1728 C CA . SER A 1 215 ? 15.275 0.377 -5.825 1.00 93.81 215 SER A CA 1
ATOM 1729 C C . SER A 1 215 ? 14.447 -0.770 -5.245 1.00 93.81 215 SER A C 1
ATOM 1731 O O . SER A 1 215 ? 14.432 -1.859 -5.815 1.00 93.81 215 SER A O 1
ATOM 1733 N N . ASN A 1 216 ? 13.727 -0.531 -4.147 1.00 94.94 216 ASN A N 1
ATOM 1734 C CA . ASN A 1 216 ? 12.828 -1.522 -3.556 1.00 94.94 216 ASN A CA 1
ATOM 1735 C C . ASN A 1 216 ? 11.465 -1.576 -4.256 1.00 94.94 216 ASN A C 1
ATOM 1737 O O . ASN A 1 216 ? 10.745 -2.558 -4.094 1.00 94.94 216 ASN A O 1
ATOM 1741 N N . ILE A 1 217 ? 11.108 -0.537 -5.017 1.00 95.50 217 ILE A N 1
ATOM 1742 C CA . ILE A 1 217 ? 9.827 -0.415 -5.724 1.00 95.50 217 ILE A CA 1
ATOM 1743 C C . ILE A 1 217 ? 9.941 -0.908 -7.163 1.00 95.50 217 ILE A C 1
ATOM 1745 O O . ILE A 1 217 ? 9.036 -1.590 -7.644 1.00 95.50 217 ILE A O 1
ATOM 1749 N N . GLY A 1 218 ? 11.041 -0.602 -7.850 1.00 94.94 218 GLY A N 1
ATOM 1750 C CA . GLY A 1 218 ? 11.189 -0.939 -9.256 1.00 94.94 218 GLY A CA 1
ATOM 1751 C C . GLY A 1 218 ? 12.565 -0.661 -9.853 1.00 94.94 218 GLY A C 1
ATOM 1752 O O . GLY A 1 218 ? 13.491 -0.197 -9.191 1.00 94.94 218 GLY A O 1
ATOM 1753 N N . PHE A 1 219 ? 12.682 -0.952 -11.145 1.00 96.31 219 PHE A N 1
ATOM 1754 C CA . PHE A 1 219 ? 13.906 -0.830 -11.939 1.00 96.31 219 PHE A CA 1
ATOM 1755 C C . PHE A 1 219 ? 13.569 -0.586 -13.419 1.00 96.31 219 PHE A C 1
ATOM 1757 O O . PHE A 1 219 ? 12.415 -0.704 -13.831 1.00 96.31 219 PHE A O 1
ATOM 1764 N N . GLY A 1 220 ? 14.566 -0.229 -14.229 1.00 96.19 220 GLY A N 1
ATOM 1765 C CA . GLY A 1 220 ? 14.440 -0.130 -15.685 1.00 96.19 220 GLY A CA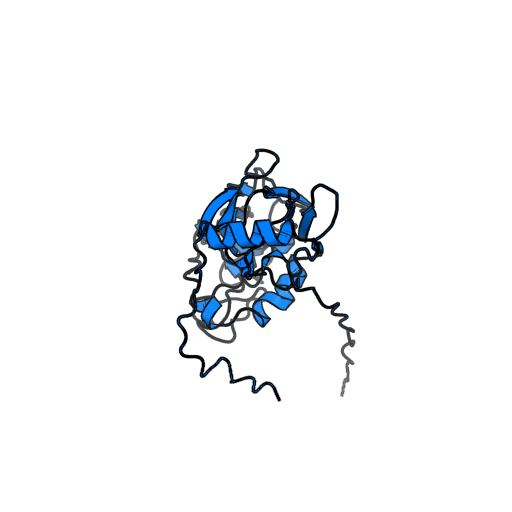 1
ATOM 1766 C C . GLY A 1 220 ? 15.158 -1.273 -16.407 1.00 96.19 220 GLY A C 1
ATOM 1767 O O . GLY A 1 220 ? 16.225 -1.675 -15.959 1.00 96.19 220 GLY A O 1
ATOM 1768 N N . ALA A 1 221 ? 14.632 -1.769 -17.532 1.00 96.12 221 ALA A N 1
ATOM 1769 C CA . ALA A 1 221 ? 15.315 -2.751 -18.396 1.00 96.12 221 ALA A CA 1
ATOM 1770 C C . ALA A 1 221 ? 15.035 -2.516 -19.896 1.00 96.12 221 ALA A C 1
ATOM 1772 O O . ALA A 1 221 ? 14.174 -1.710 -20.251 1.00 96.12 221 ALA A O 1
ATOM 1773 N N . ASP A 1 222 ? 15.779 -3.185 -20.785 1.00 94.44 222 ASP A N 1
ATOM 1774 C CA . ASP A 1 222 ? 15.769 -2.893 -22.235 1.00 94.44 222 ASP A CA 1
ATOM 1775 C C . ASP A 1 222 ? 14.466 -3.254 -22.957 1.00 94.44 222 ASP A C 1
ATOM 1777 O O . ASP A 1 222 ? 14.122 -2.630 -23.960 1.00 94.44 222 ASP A O 1
ATOM 1781 N N . ALA A 1 223 ? 13.729 -4.253 -22.471 1.00 90.12 223 ALA A N 1
ATOM 1782 C CA . ALA A 1 223 ? 12.520 -4.730 -23.134 1.00 90.12 223 ALA A CA 1
ATOM 1783 C C . ALA A 1 223 ? 11.497 -5.276 -22.140 1.00 90.12 223 ALA A C 1
ATOM 1785 O O . ALA A 1 223 ? 11.847 -5.951 -21.173 1.00 90.12 223 ALA A O 1
ATOM 1786 N N . ALA A 1 224 ? 10.214 -5.038 -22.434 1.00 86.38 224 ALA A N 1
ATOM 1787 C CA . ALA A 1 224 ? 9.092 -5.401 -21.568 1.00 86.38 224 ALA A CA 1
ATOM 1788 C C . ALA A 1 224 ? 9.012 -6.904 -21.228 1.00 86.38 224 ALA A C 1
ATOM 1790 O O . ALA A 1 224 ? 8.552 -7.270 -20.151 1.00 86.38 224 ALA A O 1
ATOM 1791 N N . ALA A 1 225 ? 9.479 -7.775 -22.130 1.00 87.81 225 ALA A N 1
ATOM 1792 C CA . ALA A 1 225 ? 9.445 -9.231 -21.961 1.00 87.81 225 ALA A CA 1
ATOM 1793 C C . ALA A 1 225 ? 10.745 -9.832 -21.388 1.00 87.81 225 ALA A C 1
ATOM 1795 O O . ALA A 1 225 ? 10.799 -11.038 -21.139 1.00 87.81 225 ALA A O 1
ATOM 1796 N N . THR A 1 226 ? 11.794 -9.027 -21.196 1.00 90.69 226 THR A N 1
ATOM 1797 C CA . THR A 1 226 ? 13.124 -9.481 -20.751 1.00 90.69 226 THR A CA 1
ATOM 1798 C C . THR A 1 226 ? 13.659 -8.572 -19.636 1.00 90.69 226 THR A C 1
ATOM 1800 O O . THR A 1 226 ? 14.622 -7.826 -19.843 1.00 90.69 226 THR A O 1
ATOM 1803 N N . PRO A 1 227 ? 13.039 -8.602 -18.441 1.00 93.06 227 PRO A N 1
ATOM 1804 C CA . PRO A 1 227 ? 13.391 -7.717 -17.325 1.00 93.06 227 PRO A CA 1
ATOM 1805 C C . PRO A 1 227 ? 14.845 -7.857 -16.838 1.00 93.06 227 PRO A C 1
ATOM 1807 O O . PRO A 1 227 ? 15.373 -6.936 -16.226 1.00 93.06 227 PRO A O 1
ATOM 1810 N N . ALA A 1 228 ? 15.522 -8.971 -17.132 1.00 94.88 228 ALA A N 1
ATOM 1811 C CA . ALA A 1 228 ? 16.920 -9.189 -16.750 1.00 94.88 228 ALA A CA 1
ATOM 1812 C C . ALA A 1 228 ? 17.938 -8.645 -17.770 1.00 94.88 228 ALA A C 1
ATOM 1814 O O . ALA A 1 228 ? 19.143 -8.724 -17.535 1.00 94.88 228 ALA A O 1
ATOM 1815 N N . THR A 1 229 ? 17.496 -8.111 -18.912 1.00 94.81 229 THR A N 1
ATOM 1816 C CA . THR A 1 229 ? 18.402 -7.570 -19.934 1.00 94.81 229 THR A CA 1
ATOM 1817 C C . THR A 1 229 ? 18.793 -6.134 -19.591 1.00 94.81 229 THR A C 1
ATOM 1819 O O . THR A 1 229 ? 17.976 -5.216 -19.688 1.00 94.81 229 THR A O 1
ATOM 1822 N N . ASN A 1 230 ? 20.059 -5.957 -19.196 1.00 94.88 230 ASN A N 1
ATOM 1823 C CA . ASN A 1 230 ? 20.666 -4.683 -18.792 1.00 94.88 230 ASN A CA 1
ATOM 1824 C C . ASN A 1 230 ? 19.805 -3.879 -17.794 1.00 94.88 230 ASN A C 1
ATOM 1826 O O . ASN A 1 230 ? 19.438 -2.730 -18.098 1.00 94.88 230 ASN A O 1
ATOM 1830 N N . PRO A 1 231 ? 19.465 -4.467 -16.628 1.00 95.12 231 PRO A N 1
ATOM 1831 C CA . PRO A 1 231 ? 18.672 -3.798 -15.614 1.00 95.12 231 PRO A CA 1
ATOM 1832 C C . PRO A 1 231 ? 19.463 -2.631 -15.022 1.00 95.12 231 PRO A C 1
ATOM 1834 O O . PRO A 1 231 ? 20.660 -2.744 -14.756 1.00 95.12 231 PRO A O 1
ATOM 1837 N N . ILE A 1 232 ? 18.789 -1.508 -14.803 1.00 95.88 232 ILE A N 1
ATOM 1838 C CA . ILE A 1 232 ? 19.369 -0.317 -14.189 1.00 95.88 232 ILE A CA 1
ATOM 1839 C C . ILE A 1 232 ? 18.434 0.257 -13.129 1.00 95.88 232 ILE A C 1
ATOM 1841 O O . ILE A 1 232 ? 17.218 0.057 -13.171 1.00 95.88 232 ILE A O 1
ATOM 1845 N N . ALA A 1 233 ? 19.004 0.995 -12.179 1.00 94.56 233 ALA A N 1
ATOM 1846 C CA . ALA A 1 233 ? 18.221 1.748 -11.210 1.00 94.56 233 ALA A CA 1
ATOM 1847 C C . ALA A 1 233 ? 17.348 2.798 -11.914 1.00 94.56 233 ALA A C 1
ATOM 1849 O O . ALA A 1 233 ? 17.736 3.372 -12.936 1.00 94.56 233 ALA A O 1
ATOM 1850 N N . LEU A 1 234 ? 16.169 3.056 -11.348 1.00 94.62 234 LEU A N 1
ATOM 1851 C CA . LEU A 1 234 ? 15.297 4.126 -11.821 1.00 94.62 234 LEU A CA 1
ATOM 1852 C C . LEU A 1 234 ? 15.973 5.483 -11.630 1.00 94.62 234 LEU A C 1
ATOM 1854 O O . LEU A 1 234 ? 16.664 5.723 -10.640 1.00 94.62 234 LEU A O 1
ATOM 1858 N N . THR A 1 235 ? 15.738 6.390 -12.574 1.00 91.19 235 THR A N 1
ATOM 1859 C CA . THR A 1 235 ? 16.175 7.781 -12.427 1.00 91.19 235 THR A CA 1
ATOM 1860 C C . THR A 1 235 ? 15.382 8.464 -11.311 1.00 91.19 235 THR A C 1
ATOM 1862 O O . THR A 1 235 ? 14.184 8.222 -11.155 1.00 91.19 235 THR A O 1
ATOM 1865 N N . ALA A 1 236 ? 16.038 9.323 -10.528 1.00 91.44 236 ALA A N 1
ATOM 1866 C CA . ALA A 1 236 ? 15.358 10.093 -9.493 1.00 91.44 236 ALA A CA 1
ATOM 1867 C C . ALA A 1 236 ? 14.265 10.992 -10.113 1.00 91.44 236 ALA A C 1
ATOM 1869 O O . ALA A 1 236 ? 14.502 11.615 -11.152 1.00 91.44 236 ALA A O 1
ATOM 1870 N N . PRO A 1 237 ? 13.075 11.084 -9.499 1.00 93.31 237 PRO A N 1
ATOM 1871 C CA . PRO A 1 237 ? 11.992 11.909 -10.012 1.00 93.31 237 PRO A CA 1
ATOM 1872 C C . PRO A 1 237 ? 12.330 13.402 -9.899 1.00 93.31 237 PRO A C 1
ATOM 1874 O O . PRO A 1 237 ? 12.838 13.860 -8.877 1.00 93.31 237 PRO A O 1
ATOM 1877 N N . ALA A 1 238 ? 12.002 14.174 -10.938 1.00 90.38 238 ALA A N 1
ATOM 1878 C CA . ALA A 1 238 ? 12.156 15.634 -10.937 1.00 90.38 238 ALA A CA 1
ATOM 1879 C C . ALA A 1 238 ? 11.006 16.366 -10.213 1.00 90.38 238 ALA A C 1
ATOM 1881 O O . ALA A 1 238 ? 11.140 17.529 -9.840 1.00 90.38 238 ALA A O 1
ATOM 1882 N N . THR A 1 239 ? 9.873 15.690 -10.018 1.00 93.50 239 THR A N 1
ATOM 1883 C CA . THR A 1 239 ? 8.648 16.195 -9.378 1.00 93.50 239 THR A CA 1
ATOM 1884 C C . THR A 1 239 ? 8.138 15.179 -8.353 1.00 93.50 239 THR A C 1
ATOM 1886 O O . THR A 1 239 ? 8.593 14.035 -8.375 1.00 93.50 239 THR A O 1
ATOM 1889 N N . PRO A 1 240 ? 7.191 15.536 -7.465 1.00 96.12 240 PRO A N 1
ATOM 1890 C CA . PRO A 1 240 ? 6.537 14.554 -6.605 1.00 96.12 240 PRO A CA 1
ATOM 1891 C C . PRO A 1 240 ? 6.003 13.374 -7.416 1.00 96.12 240 PRO A C 1
ATOM 1893 O O . PRO A 1 240 ? 5.314 13.561 -8.417 1.00 96.12 240 PRO A O 1
ATOM 1896 N N . ASN A 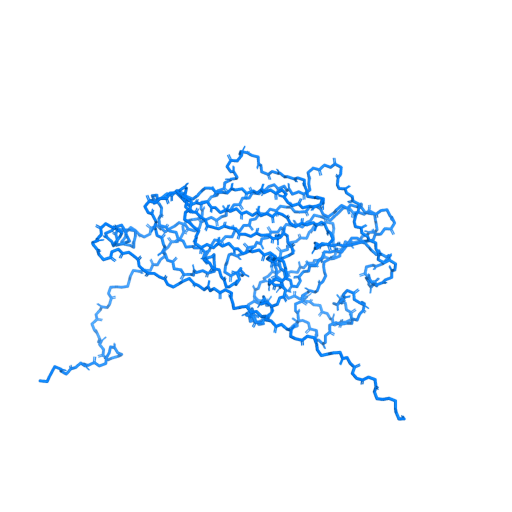1 241 ? 6.360 12.168 -6.990 1.00 96.50 241 ASN A N 1
ATOM 1897 C CA . ASN A 1 241 ? 6.000 10.912 -7.643 1.00 96.50 241 ASN A CA 1
ATOM 1898 C C . ASN A 1 241 ? 5.073 10.047 -6.785 1.00 96.50 241 ASN A C 1
ATOM 1900 O O . ASN A 1 241 ? 4.667 8.975 -7.217 1.00 96.50 241 ASN A O 1
ATOM 1904 N N . VAL A 1 242 ? 4.718 10.513 -5.591 1.00 97.62 242 VAL A N 1
ATOM 1905 C CA . VAL A 1 242 ? 3.585 10.016 -4.818 1.00 97.62 242 VAL A CA 1
ATOM 1906 C C . VAL A 1 242 ? 2.559 11.136 -4.779 1.00 97.62 242 VAL A C 1
ATOM 1908 O O . VAL A 1 242 ? 2.878 12.240 -4.343 1.00 97.62 242 VAL A O 1
ATOM 1911 N N . LEU A 1 243 ? 1.342 10.870 -5.237 1.00 97.62 243 LEU A N 1
ATOM 1912 C CA . LEU A 1 243 ? 0.273 11.855 -5.383 1.00 97.62 243 LEU A CA 1
ATOM 1913 C C . LEU A 1 243 ? -1.029 11.307 -4.790 1.00 97.62 243 LEU A C 1
ATOM 1915 O O . LEU A 1 243 ? -1.206 10.096 -4.684 1.00 97.62 243 LEU A O 1
ATOM 1919 N N . ASN A 1 244 ? -1.972 12.195 -4.479 1.00 96.88 244 ASN A N 1
ATOM 1920 C CA . ASN A 1 244 ? -3.346 11.844 -4.106 1.00 96.88 244 ASN A CA 1
ATOM 1921 C C . ASN A 1 244 ? -3.446 10.843 -2.938 1.00 96.88 244 ASN A C 1
ATOM 1923 O O . ASN A 1 244 ? -4.269 9.932 -2.971 1.00 96.88 244 ASN A O 1
ATOM 1927 N N . MET A 1 245 ? -2.591 11.003 -1.923 1.00 97.75 245 MET A N 1
ATOM 1928 C CA . MET A 1 245 ? -2.577 10.149 -0.733 1.00 97.75 245 MET A CA 1
ATOM 1929 C C . MET A 1 245 ? -3.831 10.340 0.126 1.00 97.75 245 MET A C 1
ATOM 1931 O O . MET A 1 245 ? -4.102 11.450 0.589 1.00 97.75 245 MET A O 1
ATOM 1935 N N . GLU A 1 246 ? -4.540 9.247 0.401 1.00 97.00 246 GLU A N 1
ATOM 1936 C CA . GLU A 1 246 ? -5.705 9.220 1.287 1.00 97.00 246 GLU A CA 1
ATOM 1937 C C . GLU A 1 246 ? -5.981 7.825 1.855 1.00 97.00 246 GLU A C 1
ATOM 1939 O O . GLU A 1 246 ? -5.834 6.819 1.163 1.00 97.00 246 GLU A O 1
ATOM 1944 N N . ILE A 1 247 ? -6.432 7.753 3.106 1.00 97.19 247 ILE A N 1
ATOM 1945 C CA . ILE A 1 247 ? -6.988 6.521 3.677 1.00 97.19 247 ILE A CA 1
ATOM 1946 C C . ILE A 1 247 ? -8.504 6.576 3.545 1.00 97.19 247 ILE A C 1
ATOM 1948 O O . ILE A 1 247 ? -9.131 7.551 3.953 1.00 97.19 247 ILE A O 1
ATOM 1952 N N . HIS A 1 248 ? -9.097 5.508 3.028 1.00 96.56 248 HIS A N 1
ATOM 1953 C CA . HIS A 1 248 ? -10.534 5.276 3.128 1.00 96.56 248 HIS A CA 1
ATOM 1954 C C . HIS A 1 248 ? -10.779 4.441 4.372 1.00 96.56 248 HIS A C 1
ATOM 1956 O O . HIS A 1 248 ? -10.418 3.264 4.442 1.00 96.56 248 HIS A O 1
ATOM 1962 N N . PHE A 1 249 ? -11.326 5.095 5.384 1.00 95.75 249 PHE A N 1
ATOM 1963 C CA . PHE A 1 249 ? -11.421 4.565 6.728 1.00 95.75 249 PHE A CA 1
ATOM 1964 C C . PHE A 1 249 ? -12.831 4.066 7.012 1.00 95.75 249 PHE A C 1
ATOM 1966 O O . PHE A 1 249 ? -13.785 4.839 6.924 1.00 95.75 249 PHE A O 1
ATOM 1973 N N . ALA A 1 250 ? -12.955 2.784 7.344 1.00 96.25 250 ALA A N 1
ATOM 1974 C CA . ALA A 1 250 ? -14.226 2.141 7.642 1.00 96.25 250 ALA A CA 1
ATOM 1975 C C . ALA A 1 250 ? -14.702 2.538 9.044 1.00 96.25 250 ALA A C 1
ATOM 1977 O O . ALA A 1 250 ? -14.201 2.019 10.042 1.00 96.25 250 ALA A O 1
ATOM 1978 N N . VAL A 1 251 ? -15.658 3.463 9.113 1.00 95.38 251 VAL A N 1
ATOM 1979 C CA . VAL A 1 251 ? -16.278 3.928 10.357 1.00 95.38 251 VAL A CA 1
ATOM 1980 C C . VAL A 1 251 ? -17.587 3.180 10.573 1.00 95.38 251 VAL A C 1
ATOM 1982 O O . VAL A 1 251 ? -18.429 3.138 9.680 1.00 95.38 251 VAL A O 1
ATOM 1985 N N . GLU A 1 252 ? -17.764 2.602 11.757 1.00 95.25 252 GLU A N 1
ATOM 1986 C CA . GLU A 1 252 ? -18.985 1.888 12.132 1.00 95.25 252 GLU A CA 1
ATOM 1987 C C . GLU A 1 252 ? -20.165 2.862 12.276 1.00 95.25 252 GLU A C 1
ATOM 1989 O O . GLU A 1 252 ? -20.080 3.870 12.990 1.00 95.25 252 GLU A O 1
ATOM 1994 N N . LYS A 1 253 ? -21.278 2.549 11.611 1.00 93.81 253 LYS A N 1
ATOM 1995 C CA . LYS A 1 253 ? -22.521 3.329 11.638 1.00 93.81 253 LYS A CA 1
ATOM 1996 C C . LYS A 1 253 ? -23.545 2.758 12.606 1.00 93.81 253 LYS A C 1
ATOM 1998 O O . LYS A 1 253 ? -24.408 3.499 13.082 1.00 93.81 253 LYS A O 1
ATOM 2003 N N . ASN A 1 254 ? -23.483 1.460 12.894 1.00 91.88 254 ASN A N 1
ATOM 2004 C CA . ASN A 1 254 ? -24.418 0.803 13.787 1.00 91.88 254 ASN A CA 1
ATOM 2005 C C . ASN A 1 254 ? -24.223 1.318 15.217 1.00 91.88 254 ASN A C 1
ATOM 2007 O O . ASN A 1 254 ? -23.323 0.904 15.951 1.00 91.88 254 ASN A O 1
ATOM 2011 N N . LEU A 1 255 ? -25.122 2.211 15.635 1.00 90.75 255 LEU A N 1
ATOM 2012 C CA . LEU A 1 255 ? -25.068 2.863 16.942 1.00 90.75 255 LEU A CA 1
ATOM 2013 C C . LEU A 1 255 ? -25.092 1.868 18.107 1.00 90.75 255 LEU A C 1
ATOM 2015 O O . LEU A 1 255 ? -24.547 2.173 19.164 1.00 90.75 255 LEU A O 1
ATOM 2019 N N . ALA A 1 256 ? -25.679 0.678 17.939 1.00 90.06 256 ALA A N 1
ATOM 2020 C CA . ALA A 1 256 ? -25.639 -0.346 18.978 1.00 90.06 256 ALA A CA 1
ATOM 2021 C C . ALA A 1 256 ? -24.203 -0.843 19.212 1.00 90.06 256 ALA A C 1
ATOM 2023 O O . ALA A 1 256 ? -23.780 -0.956 20.362 1.00 90.06 256 ALA A O 1
ATOM 2024 N N . ILE A 1 257 ? -23.433 -1.087 18.147 1.00 90.31 257 ILE A N 1
ATOM 2025 C CA . ILE A 1 257 ? -22.026 -1.505 18.242 1.00 90.31 257 ILE A CA 1
ATOM 2026 C C . ILE A 1 257 ? -21.184 -0.367 18.822 1.00 90.31 257 ILE A C 1
ATOM 2028 O O . ILE A 1 257 ? -20.443 -0.581 19.783 1.00 90.31 257 ILE A O 1
ATOM 2032 N N . VAL A 1 258 ? -21.364 0.858 18.317 1.00 91.38 258 VAL A N 1
ATOM 2033 C CA . VAL A 1 258 ? -20.648 2.045 18.813 1.00 91.38 258 VAL A CA 1
ATOM 2034 C C . VAL A 1 258 ? -20.882 2.251 20.313 1.00 91.38 258 VAL A C 1
ATOM 2036 O O . VAL A 1 258 ? -19.923 2.405 21.068 1.00 91.38 258 VAL A O 1
ATOM 2039 N N . ASN A 1 259 ? -22.136 2.196 20.769 1.00 90.69 259 ASN A N 1
ATOM 2040 C CA . ASN A 1 259 ? -22.478 2.380 22.181 1.00 90.69 259 ASN A CA 1
ATOM 2041 C C . ASN A 1 259 ? -21.894 1.268 23.063 1.00 90.69 259 ASN A C 1
ATOM 2043 O O . ASN A 1 259 ? -21.386 1.553 24.146 1.00 90.69 259 ASN A O 1
ATOM 2047 N N . ASN A 1 260 ? -21.920 0.012 22.605 1.00 89.12 260 ASN A N 1
ATOM 2048 C CA . ASN A 1 260 ? -21.308 -1.101 23.335 1.00 89.12 260 ASN A CA 1
ATOM 2049 C C . ASN A 1 260 ? -19.785 -0.933 23.463 1.00 89.12 260 ASN A C 1
ATOM 2051 O O . ASN A 1 260 ? -19.232 -1.147 24.543 1.00 89.12 260 ASN A O 1
ATOM 2055 N N . LEU A 1 261 ? -19.102 -0.503 22.395 1.00 89.44 261 LEU A N 1
ATOM 2056 C CA . LEU A 1 261 ? -17.663 -0.222 22.430 1.00 89.44 261 LEU A CA 1
ATOM 2057 C C . LEU A 1 261 ? -17.337 0.933 23.384 1.00 89.44 261 LEU A C 1
ATOM 2059 O O . LEU A 1 261 ? -16.430 0.806 24.206 1.00 89.44 261 LEU A O 1
ATOM 2063 N N . GLN A 1 262 ? -18.111 2.020 23.348 1.00 89.31 262 GLN A N 1
ATOM 2064 C CA . GLN A 1 262 ? -17.961 3.142 24.281 1.00 89.31 262 GLN A CA 1
ATOM 2065 C C . GLN A 1 262 ? -18.139 2.703 25.738 1.00 89.31 262 GLN A C 1
ATOM 2067 O O . GLN A 1 262 ? -17.305 3.026 26.587 1.00 89.31 262 GLN A O 1
ATOM 2072 N N . GLN A 1 263 ? -19.183 1.919 26.025 1.00 89.38 263 GLN A N 1
ATOM 2073 C CA . GLN A 1 263 ? -19.417 1.372 27.361 1.00 89.38 263 GLN A CA 1
ATOM 2074 C C . GLN A 1 263 ? -18.249 0.495 27.811 1.00 89.38 263 GLN A C 1
ATOM 2076 O O . GLN A 1 263 ? -17.771 0.650 28.936 1.00 89.38 263 GLN A O 1
ATOM 2081 N N . LYS A 1 264 ? -17.730 -0.371 26.932 1.00 87.75 264 LYS A N 1
ATOM 2082 C CA . LYS A 1 264 ? -16.609 -1.254 27.264 1.00 87.75 264 LYS A CA 1
ATOM 2083 C C . LYS A 1 264 ? -15.324 -0.477 27.558 1.00 87.75 264 LYS A C 1
ATOM 2085 O O . LYS A 1 264 ? -14.659 -0.782 28.545 1.00 87.75 264 LYS A O 1
ATOM 2090 N N . ILE A 1 265 ? -15.020 0.565 26.782 1.00 86.06 265 ILE A N 1
ATOM 2091 C CA . ILE A 1 265 ? -13.870 1.457 27.019 1.00 86.06 265 ILE A CA 1
ATOM 2092 C C . ILE A 1 265 ? -14.011 2.217 28.342 1.00 86.06 265 ILE A C 1
ATOM 2094 O O . ILE A 1 265 ? -13.021 2.409 29.040 1.00 86.06 265 ILE A O 1
ATOM 2098 N N . SER A 1 266 ? -15.230 2.627 28.704 1.00 85.50 266 SER A N 1
ATOM 2099 C CA . SER A 1 266 ? -15.503 3.302 29.982 1.00 85.50 266 SER A CA 1
ATOM 2100 C C . SER A 1 266 ? -15.542 2.362 31.194 1.00 85.50 266 SER A C 1
ATOM 2102 O O . SER A 1 266 ? -15.537 2.825 32.333 1.00 85.50 266 SER A O 1
ATOM 2104 N N . SER A 1 267 ? -15.610 1.047 30.963 1.00 87.19 267 SER A N 1
ATOM 2105 C CA . SER A 1 267 ? -15.706 0.045 32.023 1.00 87.19 267 SER A CA 1
ATOM 2106 C C . SER A 1 267 ? -14.351 -0.227 32.678 1.00 87.19 267 SER A C 1
ATOM 2108 O O . SER A 1 267 ? -13.306 -0.120 32.042 1.00 87.19 267 SER A O 1
ATOM 2110 N N . THR A 1 268 ? -14.369 -0.671 33.936 1.00 81.12 268 THR A N 1
ATOM 2111 C CA . THR A 1 268 ? -13.156 -1.023 34.695 1.00 81.12 268 THR A CA 1
ATOM 2112 C C . THR A 1 268 ? -12.367 -2.180 34.071 1.00 81.12 268 THR A C 1
ATOM 2114 O O . THR A 1 268 ? -11.160 -2.271 34.267 1.00 81.12 268 THR A O 1
ATOM 2117 N N . GLU A 1 269 ? -13.030 -3.064 33.318 1.00 80.75 269 GLU A N 1
ATOM 2118 C CA . GLU A 1 269 ? -12.380 -4.167 32.592 1.00 80.75 269 GLU A CA 1
ATOM 2119 C C . GLU A 1 269 ? -11.647 -3.696 31.327 1.00 80.75 269 GLU A C 1
ATOM 2121 O O . GLU A 1 269 ? -10.747 -4.383 30.844 1.00 80.75 269 GLU A O 1
ATOM 2126 N N . GLY A 1 270 ? -12.029 -2.536 30.782 1.00 76.88 270 GLY A N 1
ATOM 2127 C CA . GLY A 1 270 ? -11.488 -1.997 29.540 1.00 76.88 270 GLY A CA 1
ATOM 2128 C C . GLY A 1 270 ? -11.749 -2.876 28.312 1.00 76.88 270 GLY A C 1
ATOM 2129 O O . GLY A 1 270 ? -12.611 -3.757 28.299 1.00 76.88 270 GLY A O 1
ATOM 2130 N N . PHE A 1 271 ? -10.992 -2.614 27.247 1.00 77.00 271 PHE A N 1
ATOM 2131 C CA . PHE A 1 271 ? -11.036 -3.361 25.992 1.00 77.00 271 PHE A CA 1
ATOM 2132 C C . PHE A 1 271 ? -9.720 -4.118 25.793 1.00 77.00 271 PHE A C 1
ATOM 2134 O O . PHE A 1 271 ? -8.642 -3.538 25.907 1.00 77.00 271 PHE A O 1
ATOM 2141 N N . SER A 1 272 ? -9.804 -5.413 25.485 1.00 80.00 272 SER A N 1
ATOM 2142 C CA . SER A 1 272 ? -8.647 -6.254 25.176 1.00 80.00 272 SER A CA 1
ATOM 2143 C C . SER A 1 272 ? -8.880 -6.968 23.856 1.00 80.00 272 SER A C 1
ATOM 2145 O O . SER A 1 272 ? -9.953 -7.519 23.608 1.00 80.00 272 SER A O 1
ATOM 2147 N N . PHE A 1 273 ? -7.869 -6.958 22.998 1.00 80.19 273 PHE A N 1
ATOM 2148 C CA . PHE A 1 273 ? -7.902 -7.651 21.725 1.00 80.19 273 PHE A CA 1
ATOM 2149 C C . PHE A 1 273 ? -6.492 -8.093 21.344 1.00 80.19 273 PHE A C 1
ATOM 2151 O O . PHE A 1 273 ? -5.501 -7.461 21.701 1.00 80.19 273 PHE A O 1
ATOM 2158 N N . MET A 1 274 ? -6.410 -9.215 20.634 1.00 82.56 274 MET A N 1
ATOM 2159 C CA . MET A 1 274 ? -5.136 -9.738 20.160 1.00 82.56 274 MET A CA 1
ATOM 2160 C C . MET A 1 274 ? -4.712 -9.004 18.893 1.00 82.56 274 MET A C 1
ATOM 2162 O O . MET A 1 274 ? -5.492 -8.916 17.943 1.00 82.56 274 MET A O 1
ATOM 2166 N N . ILE A 1 275 ? -3.475 -8.517 18.903 1.00 83.06 275 ILE A N 1
ATOM 2167 C CA . ILE A 1 275 ? -2.799 -7.938 17.746 1.00 83.06 275 ILE A CA 1
ATOM 2168 C C . ILE A 1 275 ? -1.853 -9.011 17.202 1.00 83.06 275 ILE A C 1
ATOM 2170 O O . ILE A 1 275 ? -1.010 -9.500 17.960 1.00 83.06 275 ILE A O 1
ATOM 2174 N N . PRO A 1 276 ? -1.996 -9.413 15.931 1.00 80.56 276 PRO A N 1
ATOM 2175 C CA . PRO A 1 276 ? -1.011 -10.257 15.271 1.00 80.56 276 PRO A CA 1
ATOM 2176 C C . PRO A 1 276 ? 0.373 -9.605 15.319 1.00 80.56 276 PRO A C 1
ATOM 2178 O O . PRO A 1 276 ? 0.498 -8.395 15.138 1.00 80.56 276 PRO A O 1
ATOM 2181 N N . TYR A 1 277 ? 1.411 -10.396 15.580 1.00 71.38 277 TYR A N 1
ATOM 2182 C CA . TYR A 1 277 ? 2.783 -9.907 15.668 1.00 71.38 277 TYR A CA 1
ATOM 2183 C C . TYR A 1 277 ? 3.715 -10.765 14.816 1.00 71.38 277 TYR A C 1
ATOM 2185 O O . TYR A 1 277 ? 3.505 -11.969 14.666 1.00 71.38 277 TYR A O 1
ATOM 2193 N N . CYS A 1 278 ? 4.761 -10.135 14.286 1.00 67.69 278 CYS A N 1
ATOM 2194 C CA . CYS A 1 278 ? 5.773 -10.801 13.477 1.00 67.69 278 CYS A CA 1
ATOM 2195 C C . CYS A 1 278 ? 6.674 -11.700 14.338 1.00 67.69 278 CYS A C 1
ATOM 2197 O O . CYS A 1 278 ? 7.245 -11.262 15.344 1.00 67.69 278 CYS A O 1
ATOM 2199 N N . TYR A 1 279 ? 6.830 -12.963 13.936 1.00 61.78 279 TYR A N 1
ATOM 2200 C CA . TYR A 1 279 ? 7.804 -13.875 14.537 1.00 61.78 279 TYR A CA 1
ATOM 2201 C C . TYR A 1 279 ? 9.199 -13.599 13.962 1.00 61.78 279 TYR A C 1
ATOM 2203 O O . TYR A 1 279 ? 9.380 -13.524 12.749 1.00 61.78 279 TYR A O 1
ATOM 2211 N N . GLN A 1 280 ? 10.227 -13.500 14.812 1.00 59.19 280 GLN A N 1
ATOM 2212 C CA . GLN A 1 280 ? 11.605 -13.318 14.346 1.00 59.19 280 GLN A CA 1
ATOM 2213 C C . GLN A 1 280 ? 12.058 -14.523 13.501 1.00 59.19 280 GLN A C 1
ATOM 2215 O O . GLN A 1 280 ? 12.404 -15.578 14.033 1.00 59.19 280 GLN A O 1
ATOM 2220 N N . THR A 1 281 ? 12.135 -14.365 12.179 1.00 56.22 281 THR A N 1
ATOM 2221 C CA . THR A 1 281 ? 12.700 -15.390 11.294 1.00 56.22 281 THR A CA 1
ATOM 2222 C C . THR A 1 281 ? 14.220 -15.241 11.228 1.00 56.22 281 THR A C 1
ATOM 2224 O O . THR A 1 281 ? 14.755 -14.483 10.417 1.00 56.22 281 THR A O 1
ATOM 2227 N N . LYS A 1 282 ? 14.957 -15.965 12.076 1.00 51.78 282 LYS A N 1
ATOM 2228 C CA . LYS A 1 282 ? 16.410 -16.113 11.906 1.00 51.78 282 LYS A CA 1
ATOM 2229 C C . LYS A 1 282 ? 16.682 -17.208 10.874 1.00 51.78 282 LYS A C 1
ATOM 2231 O O . LYS A 1 282 ? 16.719 -18.388 11.213 1.00 51.78 282 LYS A O 1
ATOM 2236 N N . HIS A 1 283 ? 16.902 -16.831 9.617 1.00 52.00 283 HIS A N 1
ATOM 2237 C CA . HIS A 1 283 ? 17.427 -17.773 8.631 1.00 52.00 283 HIS A CA 1
ATOM 2238 C C . HIS A 1 283 ? 18.934 -17.949 8.850 1.00 52.00 283 HIS A C 1
ATOM 2240 O O . HIS A 1 283 ? 19.725 -17.038 8.620 1.00 52.00 283 HIS A O 1
ATOM 2246 N N . HIS A 1 284 ? 19.343 -19.131 9.310 1.00 45.69 284 HIS A N 1
ATOM 2247 C CA . HIS A 1 284 ? 20.744 -19.535 9.262 1.00 45.69 284 HIS A CA 1
ATOM 2248 C C . HIS A 1 284 ? 21.093 -19.854 7.804 1.00 45.69 284 HIS A C 1
ATOM 2250 O O . HIS A 1 284 ? 20.588 -20.830 7.249 1.00 45.69 284 HIS A O 1
ATOM 2256 N N . TYR A 1 285 ? 21.933 -19.031 7.177 1.00 42.72 285 TYR A N 1
ATOM 2257 C CA . TYR A 1 285 ? 22.505 -19.351 5.873 1.00 42.72 285 TYR A CA 1
ATOM 2258 C C . TYR A 1 285 ? 23.417 -20.573 6.049 1.00 42.72 285 TYR A C 1
ATOM 2260 O O . TYR A 1 285 ? 24.435 -20.493 6.735 1.00 42.72 285 TYR A O 1
ATOM 2268 N N . LYS A 1 286 ? 23.028 -21.727 5.499 1.00 46.81 286 LYS A N 1
ATOM 2269 C CA . LYS A 1 286 ? 23.974 -22.824 5.283 1.00 46.81 286 LYS A CA 1
ATOM 2270 C C . LYS A 1 286 ? 24.691 -22.503 3.983 1.00 46.81 286 LYS A C 1
ATOM 2272 O O . LYS A 1 286 ? 24.044 -22.450 2.940 1.00 46.81 286 LYS A O 1
ATOM 2277 N N . GLU A 1 287 ? 25.993 -22.247 4.057 1.00 38.91 287 GLU A N 1
ATOM 2278 C CA . GLU A 1 287 ? 26.806 -22.136 2.851 1.00 38.91 287 GLU A CA 1
ATOM 2279 C C . GLU A 1 287 ? 26.625 -23.399 1.993 1.00 38.91 287 GLU A C 1
ATOM 2281 O O . GLU A 1 287 ? 26.562 -24.504 2.546 1.00 38.91 287 GLU A O 1
ATOM 2286 N N . PRO A 1 288 ? 26.505 -23.270 0.663 1.00 44.31 288 PRO A N 1
ATOM 2287 C CA . PRO A 1 288 ? 26.478 -24.430 -0.206 1.00 44.31 288 PRO A CA 1
ATOM 2288 C C . PRO A 1 288 ? 27.833 -25.136 -0.109 1.00 44.31 288 PRO A C 1
ATOM 2290 O O . PRO A 1 288 ? 28.859 -24.616 -0.545 1.00 44.31 288 PRO A O 1
ATOM 2293 N N . THR A 1 289 ? 27.847 -26.332 0.477 1.00 42.56 289 THR A N 1
ATOM 2294 C CA . THR A 1 289 ? 28.992 -27.234 0.404 1.00 42.56 289 THR A CA 1
ATOM 2295 C C . THR A 1 289 ? 29.197 -27.625 -1.056 1.00 42.56 289 THR A C 1
ATOM 2297 O O . THR A 1 289 ? 28.480 -28.473 -1.584 1.00 42.56 289 THR A O 1
ATOM 2300 N N . ASN A 1 290 ? 30.186 -27.010 -1.708 1.00 42.59 290 ASN A N 1
ATOM 2301 C CA . ASN A 1 290 ? 30.763 -27.515 -2.950 1.00 42.59 290 ASN A CA 1
ATOM 2302 C C . ASN A 1 290 ? 31.306 -28.926 -2.688 1.00 42.59 290 ASN A C 1
ATOM 2304 O O . ASN A 1 290 ? 32.418 -29.082 -2.187 1.00 42.59 290 ASN A O 1
ATOM 2308 N N . GLN A 1 291 ? 30.530 -29.957 -3.014 1.00 35.22 291 GLN A N 1
ATOM 2309 C CA . GLN A 1 291 ? 31.070 -31.297 -3.207 1.00 35.22 291 GLN A CA 1
ATOM 2310 C C . GLN A 1 291 ? 31.310 -31.492 -4.699 1.00 35.22 291 GLN A C 1
ATOM 2312 O O . GLN A 1 291 ? 30.408 -31.819 -5.463 1.00 35.22 291 GLN A O 1
ATOM 2317 N N . LEU A 1 292 ? 32.552 -31.213 -5.092 1.00 36.75 292 LEU A N 1
ATOM 2318 C CA . LEU A 1 292 ? 33.148 -31.745 -6.307 1.00 36.75 292 LEU A CA 1
ATOM 2319 C C . LEU A 1 292 ? 33.338 -33.255 -6.107 1.00 36.75 292 LEU A C 1
ATOM 2321 O O . LEU A 1 292 ? 34.084 -33.662 -5.215 1.00 36.75 292 LEU A O 1
ATOM 2325 N N . HIS A 1 293 ? 32.684 -34.047 -6.950 1.00 37.34 293 HIS A N 1
ATOM 2326 C CA . HIS A 1 293 ? 33.114 -35.387 -7.335 1.00 37.34 293 HIS A CA 1
ATOM 2327 C C . HIS A 1 293 ? 33.060 -35.482 -8.855 1.00 37.34 293 HIS A C 1
ATOM 2329 O O . HIS A 1 293 ? 32.045 -35.024 -9.427 1.00 37.34 293 HIS A O 1
#

Organism: Tieghemostelium lacteum (NCBI:txid361077)

Secondary structure (DSSP, 8-state):
------GGG--S--------EEEEEE-BTTS---B--SSS--EEEEEEPTT--EEEEEEEEEEEEEEPPBTTBEEEEE-SS-TTEEEEEEEETTS-EEEEEETHHHHHHHHHHHHS-HHHHHHS-----SSSEEEE-TT-B--S-TTTSB-TTSPBPSSSSSSB--EEE-SSTT--EEEEEEEEGGGS-SSGGG--SEE--SS-EEEEEEEPP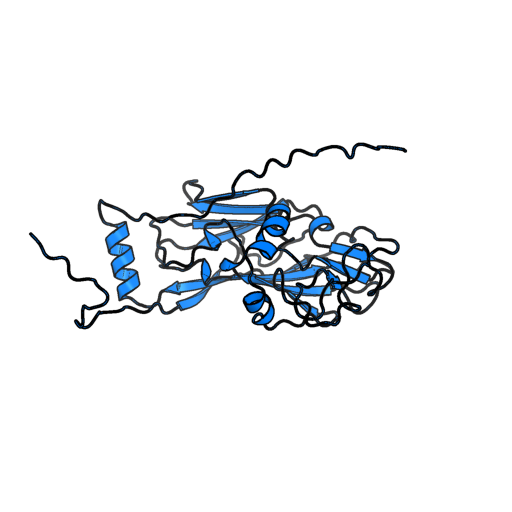HHHHEEEESBTTBTTSS-BPPPPPSS--EEEEEEEEEEE--HHHHHHHHHHHHSTT----PPP-----------------

Mean predicted aligned error: 8.34 Å